Protein AF-A0A6V7NKU2-F1 (afdb_monomer_lite)

pLDDT: mean 77.12, std 17.13, range [32.62, 98.0]

Structure (mmCIF, N/CA/C/O backbone):
data_AF-A0A6V7NKU2-F1
#
_entry.id   AF-A0A6V7NKU2-F1
#
loop_
_atom_site.group_PDB
_atom_site.id
_atom_site.type_symbol
_atom_site.label_atom_id
_atom_site.label_alt_id
_atom_site.label_comp_id
_atom_site.label_asym_id
_atom_site.label_entity_id
_atom_site.label_seq_id
_atom_site.pdbx_PDB_ins_code
_atom_site.Cartn_x
_atom_site.Cartn_y
_atom_site.Cartn_z
_atom_site.occupancy
_atom_site.B_iso_or_equiv
_atom_site.auth_seq_id
_atom_site.auth_comp_id
_atom_site.auth_asym_id
_atom_site.auth_atom_id
_atom_site.pdbx_PDB_model_num
ATOM 1 N N . MET A 1 1 ? 27.727 59.506 47.327 1.00 40.94 1 MET A N 1
ATOM 2 C CA . MET A 1 1 ? 28.335 58.471 46.462 1.00 40.94 1 MET A CA 1
ATOM 3 C C . MET A 1 1 ? 28.129 57.119 47.144 1.00 40.94 1 MET A C 1
ATOM 5 O O . MET A 1 1 ? 28.909 56.739 48.004 1.00 40.94 1 MET A O 1
ATOM 9 N N . VAL A 1 2 ? 26.991 56.468 46.884 1.00 32.62 2 VAL A N 1
ATOM 10 C CA . VAL A 1 2 ? 26.553 55.246 47.584 1.00 32.62 2 VAL A CA 1
ATOM 11 C C . VAL A 1 2 ? 26.952 54.042 46.734 1.00 32.62 2 VAL A C 1
ATOM 13 O O . VAL A 1 2 ? 26.413 53.860 45.646 1.00 32.62 2 VAL A O 1
ATOM 16 N N . ARG A 1 3 ? 27.905 53.229 47.200 1.00 36.03 3 ARG A N 1
ATOM 17 C CA . ARG A 1 3 ? 28.227 51.936 46.579 1.00 36.03 3 ARG A CA 1
ATOM 18 C C . ARG A 1 3 ? 27.285 50.881 47.162 1.00 36.03 3 ARG A C 1
ATOM 20 O O . ARG A 1 3 ? 27.497 50.414 48.275 1.00 36.03 3 ARG A O 1
ATOM 27 N N . LYS A 1 4 ? 26.216 50.551 46.431 1.00 37.12 4 LYS A N 1
ATOM 28 C CA . LYS A 1 4 ? 25.349 49.405 46.740 1.00 37.12 4 LYS A CA 1
ATOM 29 C C . LYS A 1 4 ? 26.070 48.125 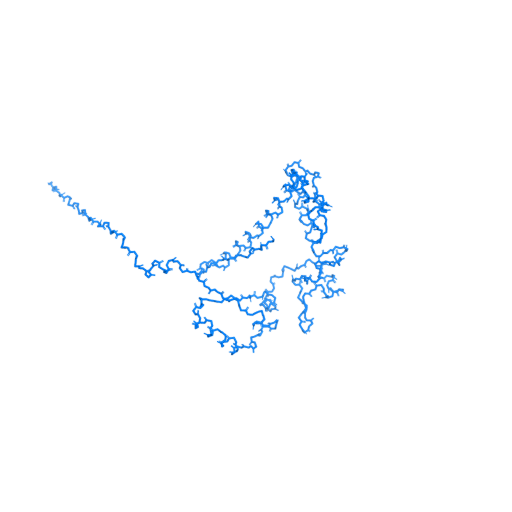46.318 1.00 37.12 4 LYS A C 1
ATOM 31 O O . LYS A 1 4 ? 26.378 47.955 45.142 1.00 37.12 4 LYS A O 1
ATOM 36 N N . ALA A 1 5 ? 26.351 47.255 47.283 1.00 41.78 5 ALA A N 1
ATOM 37 C CA . ALA A 1 5 ? 26.826 45.904 47.033 1.00 41.78 5 ALA A CA 1
ATOM 38 C C . ALA A 1 5 ? 25.697 45.087 46.385 1.00 41.78 5 ALA A C 1
ATOM 40 O O . ALA A 1 5 ? 24.596 44.992 46.926 1.00 41.78 5 ALA A O 1
ATOM 41 N N . ILE A 1 6 ? 25.972 44.529 45.210 1.00 40.62 6 ILE A N 1
ATOM 42 C CA . ILE A 1 6 ? 25.116 43.547 44.548 1.00 40.62 6 ILE A CA 1
ATOM 43 C C . ILE A 1 6 ? 25.368 42.215 45.259 1.00 40.62 6 ILE A C 1
ATOM 45 O O . ILE A 1 6 ? 26.431 41.618 45.102 1.00 40.62 6 ILE A O 1
ATOM 49 N N . ILE A 1 7 ? 24.414 41.771 46.077 1.00 44.56 7 ILE A N 1
ATOM 50 C CA . ILE A 1 7 ? 24.399 40.406 46.612 1.00 44.56 7 ILE A CA 1
ATOM 51 C C . ILE A 1 7 ? 23.825 39.518 45.508 1.00 44.56 7 ILE A C 1
ATOM 53 O O . ILE A 1 7 ? 22.628 39.547 45.229 1.00 44.56 7 ILE A O 1
ATOM 57 N N . LEU A 1 8 ? 24.701 38.769 44.841 1.00 40.03 8 LEU A N 1
ATOM 58 C CA . LEU A 1 8 ? 24.324 37.755 43.865 1.00 40.03 8 LEU A CA 1
ATOM 59 C C . LEU A 1 8 ? 23.782 36.536 44.634 1.00 40.03 8 LEU A C 1
ATOM 61 O O . LEU A 1 8 ? 24.549 35.793 45.245 1.00 40.03 8 LEU A O 1
ATOM 65 N N . PHE A 1 9 ? 22.464 36.332 44.638 1.00 43.81 9 PHE A N 1
ATOM 66 C CA . PHE A 1 9 ? 21.877 35.066 45.081 1.00 43.81 9 PHE A CA 1
ATOM 67 C C . PHE A 1 9 ? 22.128 34.013 43.994 1.00 43.81 9 PHE A C 1
ATOM 69 O O . PHE A 1 9 ? 21.398 3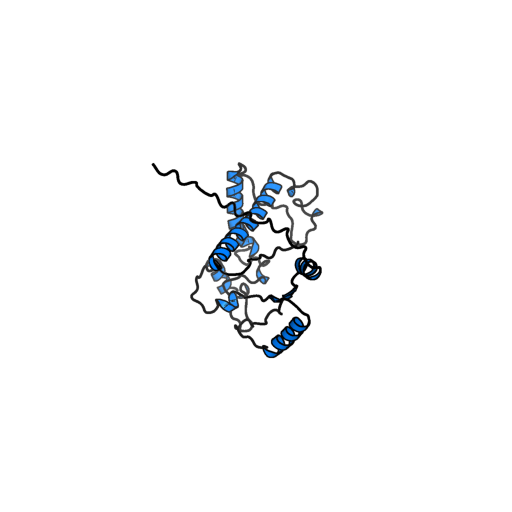3.932 43.009 1.00 43.81 9 PHE A O 1
ATOM 76 N N . LEU A 1 10 ? 23.174 33.206 44.164 1.00 43.62 10 LEU A N 1
ATOM 77 C CA . LEU A 1 10 ? 23.318 31.943 43.444 1.00 43.62 10 LEU A CA 1
ATOM 78 C C . LEU A 1 10 ? 22.284 30.970 44.018 1.00 43.62 10 LEU A C 1
ATOM 80 O O . LEU A 1 10 ? 22.494 30.362 45.065 1.00 43.62 10 LEU A O 1
ATOM 84 N N . HIS A 1 11 ? 21.133 30.861 43.357 1.00 52.72 11 HIS A N 1
ATOM 85 C CA . HIS A 1 11 ? 20.202 29.773 43.613 1.00 52.72 11 HIS A CA 1
ATOM 86 C C . HIS A 1 11 ? 20.822 28.510 43.013 1.00 52.72 11 HIS A C 1
ATOM 88 O O . HIS A 1 11 ? 20.715 28.260 41.813 1.00 52.72 11 HIS A O 1
ATOM 94 N N . THR A 1 12 ? 21.543 27.748 43.833 1.00 50.56 12 THR A N 1
ATOM 95 C CA . THR A 1 12 ? 22.016 26.412 43.473 1.00 50.56 12 THR A CA 1
ATOM 96 C C . THR A 1 12 ? 20.786 25.548 43.213 1.00 50.56 12 THR A C 1
ATOM 98 O O . THR A 1 12 ? 20.199 25.006 44.147 1.00 50.56 12 THR A O 1
ATOM 101 N N . GLN A 1 13 ? 20.352 25.439 41.954 1.00 55.75 13 GLN A N 1
ATOM 102 C CA . GLN A 1 13 ? 19.446 24.363 41.579 1.00 55.75 13 GLN A CA 1
ATOM 103 C C . GLN A 1 13 ? 20.210 23.071 41.832 1.00 55.75 13 GLN A C 1
ATOM 105 O O . GLN A 1 13 ? 21.200 22.774 41.162 1.00 55.75 13 GLN A O 1
ATOM 110 N N . MET A 1 14 ? 19.797 22.335 42.860 1.00 48.78 14 MET A N 1
ATOM 111 C CA . MET A 1 14 ? 20.267 20.976 43.044 1.00 48.78 14 MET A CA 1
ATOM 112 C C . MET A 1 14 ? 19.940 20.215 41.763 1.00 48.78 14 MET A C 1
ATOM 114 O O . MET A 1 14 ? 18.770 20.098 41.401 1.00 48.78 14 MET A O 1
ATOM 118 N N . MET A 1 15 ? 20.970 19.731 41.064 1.00 51.72 15 MET A N 1
ATOM 119 C CA . MET A 1 15 ? 20.791 18.735 40.015 1.00 51.72 15 MET A CA 1
ATOM 120 C C . MET A 1 15 ? 20.093 17.541 40.663 1.00 51.72 15 MET A C 1
ATOM 122 O O . MET A 1 15 ? 20.706 16.800 41.432 1.00 51.72 15 MET A O 1
ATOM 126 N N . GLN A 1 16 ? 18.789 17.397 40.426 1.00 60.59 16 GLN A N 1
ATOM 127 C CA . GLN A 1 16 ? 18.058 16.215 40.850 1.00 60.59 16 GLN A CA 1
ATOM 128 C C . GLN A 1 16 ? 18.640 15.030 40.086 1.00 60.59 16 GLN A C 1
ATOM 130 O O . GLN A 1 16 ? 18.550 14.961 38.861 1.00 60.59 16 GLN A O 1
ATOM 135 N N . VAL A 1 17 ? 19.269 14.111 40.815 1.00 63.62 17 VAL A N 1
ATOM 136 C CA . VAL A 1 17 ? 19.653 12.810 40.268 1.00 63.62 17 VAL A CA 1
ATOM 137 C C . VAL A 1 17 ? 18.359 12.136 39.794 1.00 63.62 17 VAL A C 1
ATOM 139 O O . VAL A 1 17 ? 17.428 12.036 40.602 1.00 63.62 17 VAL A O 1
ATOM 142 N N . PRO A 1 18 ? 18.252 11.704 38.521 1.00 67.81 18 PRO A N 1
ATOM 143 C CA . PRO A 1 18 ? 17.056 11.031 38.033 1.00 67.81 18 PRO A CA 1
ATOM 144 C C . PRO A 1 18 ? 16.744 9.851 38.947 1.00 67.81 18 PRO A C 1
ATOM 146 O O . PRO A 1 18 ? 17.591 8.981 39.164 1.00 67.81 18 PRO A O 1
ATOM 149 N N . THR A 1 19 ? 15.553 9.852 39.540 1.00 75.38 19 THR A N 1
ATOM 150 C CA . THR A 1 19 ? 15.143 8.765 40.428 1.00 75.38 19 THR A CA 1
ATOM 151 C C . THR A 1 19 ? 15.095 7.468 39.614 1.00 75.38 19 THR A C 1
ATOM 153 O O . THR A 1 19 ? 14.533 7.476 38.515 1.00 75.38 19 THR A O 1
ATOM 156 N N . PRO A 1 20 ? 15.692 6.360 40.094 1.00 79.62 20 PRO A N 1
ATOM 157 C CA . PRO A 1 20 ? 15.645 5.094 39.379 1.00 79.62 20 PRO A CA 1
ATOM 158 C C . PRO A 1 20 ? 14.195 4.661 39.162 1.00 79.62 20 PRO A C 1
ATOM 160 O O . PRO A 1 20 ? 13.413 4.639 40.112 1.00 79.62 20 PRO A O 1
ATOM 163 N N . LEU A 1 21 ? 13.855 4.286 37.926 1.00 79.44 21 LEU A N 1
ATOM 164 C CA . LEU A 1 21 ? 12.537 3.739 37.609 1.00 79.44 21 LEU A CA 1
ATOM 165 C C . LEU A 1 21 ? 12.257 2.507 38.475 1.00 79.44 21 LEU A C 1
ATOM 167 O O . LEU A 1 21 ? 13.102 1.612 38.610 1.00 79.44 21 LEU A O 1
ATOM 171 N N . THR A 1 22 ? 11.046 2.442 39.010 1.00 88.38 22 THR A N 1
ATOM 172 C CA . THR A 1 22 ? 10.507 1.251 39.664 1.00 88.38 22 THR A CA 1
ATOM 173 C C . THR A 1 22 ? 10.435 0.087 38.673 1.00 88.38 22 THR A C 1
ATOM 175 O O . THR A 1 22 ? 10.361 0.277 37.457 1.00 88.38 22 THR A O 1
ATOM 178 N N . GLU A 1 23 ? 10.422 -1.152 39.168 1.00 84.56 23 GLU A N 1
ATOM 179 C CA . GLU A 1 23 ? 10.273 -2.337 38.306 1.00 84.56 23 GLU A CA 1
ATOM 180 C C . GLU A 1 23 ? 8.999 -2.275 37.456 1.00 84.56 23 GLU A C 1
ATOM 182 O O . GLU A 1 23 ? 9.016 -2.633 36.282 1.00 84.56 23 GLU A O 1
ATOM 187 N N . LYS A 1 24 ? 7.909 -1.733 38.010 1.00 85.50 24 LYS A N 1
ATOM 188 C CA . LYS A 1 24 ? 6.647 -1.542 37.290 1.00 85.50 24 LYS A CA 1
ATOM 189 C C . LYS A 1 24 ? 6.783 -0.548 36.135 1.00 85.50 24 LYS A C 1
ATOM 191 O O . LYS A 1 24 ? 6.251 -0.804 35.060 1.00 85.50 24 LYS A O 1
ATOM 196 N N . GLU A 1 25 ? 7.494 0.559 36.335 1.00 90.00 25 GLU A N 1
ATOM 197 C CA . GLU A 1 25 ? 7.753 1.542 35.275 1.00 90.00 25 GLU A CA 1
ATOM 198 C C . GLU A 1 25 ? 8.674 0.972 34.195 1.00 90.00 25 GLU A C 1
ATOM 200 O O . GLU A 1 25 ? 8.427 1.185 33.011 1.00 90.00 25 GLU A O 1
ATOM 205 N N . LYS A 1 26 ? 9.676 0.173 34.582 1.00 86.88 26 LYS A N 1
ATOM 206 C CA . LYS A 1 26 ? 10.531 -0.555 33.631 1.00 86.88 26 LYS A CA 1
ATOM 207 C C . LYS A 1 26 ? 9.728 -1.550 32.795 1.00 86.88 26 LYS A C 1
ATOM 209 O O . LYS A 1 26 ? 9.919 -1.625 31.587 1.00 86.88 26 LYS A O 1
ATOM 214 N N . MET A 1 27 ? 8.813 -2.298 33.409 1.00 90.25 27 MET A N 1
ATOM 215 C CA . MET A 1 27 ? 7.944 -3.226 32.680 1.00 90.25 27 MET A CA 1
ATOM 216 C C . MET A 1 27 ? 6.971 -2.485 31.757 1.00 90.25 27 MET A C 1
ATOM 218 O O . MET A 1 27 ? 6.776 -2.905 30.620 1.00 90.25 27 MET A O 1
ATOM 222 N N . LEU A 1 28 ? 6.405 -1.360 32.207 1.00 91.00 28 LEU A N 1
ATOM 223 C CA . LEU A 1 28 ? 5.492 -0.550 31.399 1.00 91.00 28 LEU A CA 1
ATOM 224 C C . LEU A 1 28 ? 6.197 0.111 30.207 1.00 91.00 28 LEU A C 1
ATOM 226 O O . LEU A 1 28 ? 5.602 0.227 29.143 1.00 91.00 28 LEU A O 1
ATOM 230 N N . ALA A 1 29 ? 7.469 0.488 30.352 1.00 91.50 29 ALA A N 1
ATOM 231 C CA . ALA A 1 29 ? 8.274 1.007 29.247 1.00 91.50 29 ALA A CA 1
ATOM 232 C C . ALA A 1 29 ? 8.481 -0.020 28.115 1.00 91.50 29 ALA A C 1
ATOM 234 O O . ALA A 1 29 ? 8.715 0.374 26.977 1.00 91.50 29 ALA A O 1
ATOM 235 N N . ASN A 1 30 ? 8.361 -1.319 28.414 1.00 94.00 30 ASN A N 1
ATOM 236 C CA . ASN A 1 30 ? 8.437 -2.410 27.439 1.00 94.00 30 ASN A CA 1
ATOM 237 C C . ASN A 1 30 ? 7.056 -2.866 26.932 1.00 94.00 30 ASN A C 1
ATOM 239 O O . ASN A 1 30 ? 6.962 -3.855 26.205 1.00 94.00 30 ASN A O 1
ATOM 243 N N . TYR A 1 31 ? 5.974 -2.198 27.340 1.00 95.19 31 TYR A N 1
ATOM 244 C CA . TYR A 1 31 ? 4.625 -2.573 26.938 1.00 95.19 31 TYR A CA 1
ATOM 245 C C . TYR A 1 31 ? 4.411 -2.348 25.437 1.00 95.19 31 TYR A C 1
ATOM 247 O O . TYR A 1 31 ? 4.654 -1.256 24.923 1.00 95.19 31 TYR A O 1
ATOM 255 N N . VAL A 1 32 ? 3.895 -3.368 24.750 1.00 96.44 32 VAL A N 1
ATOM 256 C CA . VAL A 1 32 ? 3.513 -3.290 23.337 1.00 96.44 32 VAL A CA 1
ATOM 257 C C . VAL A 1 32 ? 1.990 -3.357 23.248 1.00 96.44 32 VAL A C 1
ATOM 259 O O . VAL A 1 32 ? 1.421 -4.373 23.652 1.00 96.44 32 VAL A O 1
ATOM 262 N N . PRO A 1 33 ? 1.319 -2.310 22.736 1.00 96.81 33 PRO A N 1
ATOM 263 C CA . PRO A 1 33 ? -0.130 -2.303 22.663 1.00 96.81 33 PRO A CA 1
ATOM 264 C C . PRO A 1 33 ? -0.641 -3.303 21.622 1.00 96.81 33 PRO A C 1
ATOM 266 O O . PRO A 1 33 ? -0.105 -3.408 20.516 1.00 96.81 33 PRO A O 1
ATOM 269 N N . VAL A 1 34 ? -1.712 -4.012 21.970 1.00 97.50 34 VAL A N 1
ATOM 270 C CA . VAL A 1 34 ? -2.365 -5.011 21.124 1.00 97.50 34 VAL A CA 1
ATOM 271 C C . VAL A 1 34 ? -3.687 -4.457 20.613 1.00 97.50 34 VAL A C 1
ATOM 273 O O . VAL A 1 34 ? -4.560 -4.059 21.384 1.00 97.50 34 VAL A O 1
ATOM 276 N N . PHE A 1 35 ? -3.854 -4.484 19.292 1.00 97.38 35 PHE A N 1
ATOM 277 C CA . PHE A 1 35 ? -5.076 -4.070 18.610 1.00 97.38 35 PHE A CA 1
ATOM 278 C C . PHE A 1 35 ? -5.695 -5.249 17.864 1.00 97.38 35 PHE A C 1
ATOM 280 O O . PHE A 1 35 ? -4.983 -6.072 17.289 1.00 97.38 35 PHE A O 1
ATOM 287 N N . VAL A 1 36 ? -7.027 -5.309 17.828 1.00 97.50 36 VAL A N 1
ATOM 288 C CA . VAL A 1 36 ? -7.769 -6.351 17.102 1.00 97.50 36 VAL A CA 1
ATOM 289 C C . VAL A 1 36 ? -8.544 -5.736 15.941 1.00 97.50 36 VAL A C 1
ATOM 291 O O . VAL A 1 36 ? -9.290 -4.772 16.115 1.00 97.50 36 VAL A O 1
ATOM 294 N N . ARG A 1 37 ? -8.382 -6.290 14.736 1.00 95.44 37 ARG A N 1
ATOM 295 C CA . ARG A 1 37 ? -9.172 -5.877 13.570 1.00 95.44 37 ARG A CA 1
ATOM 296 C C . ARG A 1 37 ? -10.608 -6.375 13.726 1.00 95.44 37 ARG A C 1
ATOM 298 O O . ARG A 1 37 ? -10.824 -7.551 14.011 1.00 95.44 37 ARG A O 1
ATOM 305 N N . LEU A 1 38 ? -11.578 -5.492 13.522 1.00 91.94 38 LEU A N 1
ATOM 306 C CA . LEU A 1 38 ? -12.981 -5.884 13.481 1.00 91.94 38 LEU A CA 1
ATOM 307 C C . LEU A 1 38 ? -13.307 -6.670 12.198 1.00 91.94 38 LEU A C 1
ATOM 309 O O . LEU A 1 38 ? -12.593 -6.542 11.202 1.00 91.94 38 LEU A O 1
ATOM 313 N N . PRO A 1 39 ? -14.385 -7.475 12.193 1.00 88.38 39 PRO A N 1
ATOM 314 C CA . PRO A 1 39 ? -14.821 -8.169 10.989 1.00 88.38 39 PRO A CA 1
ATOM 315 C C . PRO A 1 39 ? -15.103 -7.208 9.829 1.00 88.38 39 PRO A C 1
ATOM 317 O O . PRO A 1 39 ? -15.613 -6.101 10.022 1.00 88.38 39 PRO A O 1
ATOM 320 N N . LEU A 1 40 ? -14.841 -7.665 8.605 1.00 77.75 40 LEU A N 1
ATOM 321 C CA . LEU A 1 40 ? -15.324 -6.973 7.413 1.00 77.75 40 LEU A CA 1
ATOM 322 C C . LEU A 1 40 ? -16.860 -6.922 7.444 1.00 77.75 40 LEU A C 1
ATOM 324 O O . LEU A 1 40 ? -17.516 -7.883 7.850 1.00 77.75 40 LEU A O 1
ATOM 328 N N . GLY A 1 41 ? -17.440 -5.797 7.024 1.00 75.19 41 GLY A N 1
ATOM 329 C CA . GLY A 1 41 ? -18.896 -5.641 6.950 1.00 75.19 41 GLY A CA 1
ATOM 330 C C . GLY A 1 41 ? -19.603 -5.349 8.279 1.00 75.19 41 GLY A C 1
ATOM 331 O O . GLY A 1 41 ? -20.826 -5.464 8.336 1.00 75.19 41 GLY A O 1
ATOM 332 N N . VAL A 1 42 ? -18.876 -4.941 9.333 1.00 85.94 42 VAL A N 1
ATOM 333 C CA . VAL A 1 42 ? -19.481 -4.358 10.556 1.00 85.94 42 VAL A CA 1
ATOM 334 C C . VAL A 1 42 ? -20.474 -3.254 10.191 1.00 85.94 42 VAL A C 1
ATOM 336 O O . VAL A 1 42 ? -21.593 -3.228 10.701 1.00 85.94 42 VAL A O 1
ATOM 339 N N . ILE A 1 43 ? -20.075 -2.387 9.260 1.00 85.38 43 ILE A N 1
ATOM 340 C CA . ILE A 1 43 ? -20.981 -1.516 8.522 1.00 85.38 43 ILE A CA 1
ATOM 341 C C . ILE A 1 43 ? -21.236 -2.165 7.165 1.00 85.38 43 ILE A C 1
ATOM 343 O O . ILE A 1 43 ? -20.305 -2.508 6.437 1.00 85.38 43 ILE A O 1
ATOM 347 N N . THR A 1 44 ? -22.508 -2.362 6.835 1.00 82.50 44 THR A N 1
ATOM 348 C CA . THR A 1 44 ? -22.906 -2.919 5.540 1.00 82.50 44 THR A CA 1
ATOM 349 C C . THR A 1 44 ? -22.699 -1.905 4.418 1.00 82.50 44 THR A C 1
ATOM 351 O O . THR A 1 44 ? -22.743 -0.700 4.649 1.00 82.50 44 THR A O 1
ATOM 354 N N . ALA A 1 45 ? -22.620 -2.382 3.173 1.00 76.44 45 ALA A N 1
ATOM 355 C CA . ALA A 1 45 ? -22.528 -1.539 1.974 1.00 76.44 45 ALA A CA 1
ATOM 356 C C . ALA A 1 45 ? -23.693 -0.539 1.788 1.00 76.44 45 ALA A C 1
ATOM 358 O O . ALA A 1 45 ? -23.623 0.330 0.933 1.00 76.44 45 ALA A O 1
ATOM 359 N N . ASN A 1 46 ? -24.781 -0.653 2.562 1.00 78.75 46 ASN A N 1
ATOM 360 C CA . ASN A 1 46 ? -25.874 0.327 2.576 1.00 78.75 46 ASN A CA 1
ATOM 361 C C . ASN A 1 46 ? -25.733 1.345 3.723 1.00 78.75 46 ASN A C 1
ATOM 363 O O . ASN A 1 46 ? -26.739 1.904 4.155 1.00 78.75 46 ASN A O 1
ATOM 367 N N . ASN A 1 47 ? -24.525 1.504 4.269 1.00 83.12 47 ASN A N 1
ATOM 368 C CA . ASN A 1 47 ? -24.220 2.338 5.429 1.00 83.12 47 ASN A CA 1
ATOM 369 C C . ASN A 1 47 ? -25.090 2.017 6.664 1.00 83.12 47 ASN A C 1
ATOM 371 O O . ASN A 1 47 ? -25.609 2.903 7.340 1.00 83.12 47 ASN A O 1
ATOM 375 N N . ARG A 1 48 ? -25.306 0.720 6.945 1.00 87.12 48 ARG A N 1
ATOM 376 C CA . ARG A 1 48 ? -26.074 0.265 8.123 1.00 87.12 48 ARG A CA 1
ATOM 377 C C . ARG A 1 48 ? -25.239 -0.569 9.073 1.00 87.12 48 ARG A C 1
ATOM 379 O O . ARG A 1 48 ? -24.551 -1.486 8.629 1.00 87.12 48 ARG A O 1
ATOM 386 N N . PHE A 1 49 ? -25.410 -0.323 10.369 1.00 91.94 49 PHE A N 1
ATOM 387 C CA . PHE A 1 49 ? -24.854 -1.139 11.443 1.00 91.94 49 PHE A CA 1
ATOM 388 C C . PHE A 1 49 ? -25.905 -2.130 11.962 1.00 91.94 49 PHE A C 1
ATOM 390 O O . PHE A 1 49 ? -26.720 -1.803 12.820 1.00 91.94 49 PHE A O 1
ATOM 397 N N . GLU A 1 50 ? -25.933 -3.338 11.399 1.00 88.75 50 GLU A N 1
ATOM 398 C CA . GLU A 1 50 ? -27.059 -4.271 11.594 1.00 88.75 50 GLU A CA 1
ATOM 399 C C . GLU A 1 50 ? -26.945 -5.142 12.855 1.00 88.75 50 GLU A C 1
ATOM 401 O O . GLU A 1 50 ? -27.950 -5.660 13.337 1.00 88.75 50 GLU A O 1
ATOM 406 N N . LYS A 1 51 ? -25.737 -5.305 13.410 1.00 92.38 51 LYS A N 1
ATOM 407 C CA . LYS A 1 51 ? -25.459 -6.241 14.516 1.00 92.38 51 LYS A CA 1
ATOM 408 C C . LYS A 1 51 ? -24.767 -5.587 15.729 1.00 92.38 51 LYS A C 1
ATOM 410 O O . LYS A 1 51 ? -23.714 -6.063 16.163 1.00 92.38 51 LYS A O 1
ATOM 415 N N . PRO A 1 52 ? -25.335 -4.514 16.314 1.00 94.69 52 PRO A N 1
ATOM 416 C CA . PRO A 1 52 ? -24.693 -3.778 17.403 1.00 94.69 52 PRO A CA 1
ATOM 417 C C . PRO A 1 52 ? -24.496 -4.602 18.676 1.00 94.69 52 PRO A C 1
ATOM 419 O O . PRO A 1 52 ? -23.429 -4.541 19.285 1.00 94.69 52 PRO A O 1
ATOM 422 N N . GLU A 1 53 ? -25.482 -5.411 19.063 1.00 96.75 53 GLU A N 1
ATOM 423 C CA . GLU A 1 53 ? -25.408 -6.199 20.300 1.00 96.75 53 GLU A CA 1
ATOM 424 C C . GLU A 1 53 ? -24.410 -7.361 20.204 1.00 96.75 53 GLU A C 1
ATOM 426 O O . GLU A 1 53 ? -23.694 -7.654 21.165 1.00 96.75 53 GLU A O 1
ATOM 431 N N . GLU A 1 54 ? -24.305 -7.984 19.026 1.00 95.44 54 GLU A N 1
ATOM 432 C CA . GLU A 1 54 ? -23.313 -9.031 18.757 1.00 95.44 54 GLU A CA 1
ATOM 433 C C . GLU A 1 54 ? -21.892 -8.459 18.871 1.00 95.44 54 GLU A C 1
ATOM 435 O O . GLU A 1 54 ? -21.075 -8.980 19.636 1.00 95.44 54 GLU A O 1
ATOM 440 N N . LEU A 1 55 ? -21.628 -7.327 18.203 1.00 95.31 55 LEU A N 1
ATOM 441 C CA . LEU A 1 55 ? -20.332 -6.653 18.283 1.00 95.31 55 LEU A CA 1
ATOM 442 C C . LEU A 1 55 ? -20.034 -6.187 19.713 1.00 95.31 55 LEU A C 1
ATOM 444 O O . LEU A 1 55 ? -18.922 -6.359 20.206 1.00 95.31 55 LEU A O 1
ATOM 448 N N . ARG A 1 56 ? -21.027 -5.648 20.428 1.00 97.00 56 ARG A N 1
ATOM 449 C CA . ARG A 1 56 ? -20.858 -5.208 21.818 1.00 97.00 56 ARG A CA 1
ATOM 450 C C . ARG A 1 56 ? -20.430 -6.353 22.733 1.00 97.00 56 ARG A C 1
ATOM 452 O O . ARG A 1 56 ? -19.592 -6.141 23.611 1.00 97.00 56 ARG A O 1
ATOM 459 N N . LYS A 1 57 ? -20.981 -7.555 22.544 1.00 97.44 57 LYS A N 1
ATOM 460 C CA . LYS A 1 57 ? -20.570 -8.750 23.293 1.00 97.44 57 LYS A CA 1
ATOM 461 C C . LYS A 1 57 ? -19.113 -9.117 22.994 1.00 97.44 57 LYS A C 1
ATOM 463 O O . LYS A 1 57 ? -18.357 -9.347 23.933 1.00 97.44 57 LYS A O 1
ATOM 468 N N . GLN A 1 58 ? -18.711 -9.098 21.724 1.00 96.56 58 GLN A N 1
ATOM 469 C CA . GLN A 1 58 ? -17.329 -9.372 21.312 1.00 96.56 58 GLN A CA 1
ATOM 470 C C . GLN A 1 58 ? -16.348 -8.334 21.889 1.00 96.56 58 GLN A C 1
ATOM 472 O O . GLN A 1 58 ? -15.332 -8.695 22.475 1.00 96.56 58 GLN A O 1
ATOM 477 N N . LEU A 1 59 ? -16.683 -7.040 21.832 1.00 97.50 59 LEU A N 1
ATOM 478 C CA . LEU A 1 59 ? -15.853 -5.964 22.390 1.00 97.50 59 LEU A CA 1
ATOM 479 C C . LEU A 1 59 ? -15.688 -6.064 23.915 1.00 97.50 59 LEU A C 1
ATOM 481 O O . LEU A 1 59 ? -14.628 -5.719 24.438 1.00 97.50 59 LEU A O 1
ATOM 485 N N . LYS A 1 60 ? -16.707 -6.548 24.642 1.00 97.94 60 LYS A N 1
ATOM 486 C CA . LYS A 1 60 ? -16.579 -6.831 26.083 1.00 97.94 60 LYS A CA 1
ATOM 487 C C . LYS A 1 60 ? -15.534 -7.913 26.344 1.00 97.94 60 LYS A C 1
ATOM 489 O O . LYS A 1 60 ? -14.687 -7.717 27.208 1.00 97.94 60 LYS A O 1
ATOM 494 N N . GLN A 1 61 ? -15.543 -8.987 25.556 1.00 98.00 61 GLN A N 1
ATOM 495 C CA . GLN A 1 61 ? -14.548 -10.056 25.670 1.00 98.00 61 GLN A CA 1
ATOM 496 C C . GLN A 1 61 ? -13.131 -9.541 25.372 1.00 98.00 61 GLN A C 1
ATOM 498 O O . GLN A 1 61 ? -12.202 -9.853 26.111 1.00 98.00 61 GLN A O 1
ATOM 503 N N . LEU A 1 62 ? -12.959 -8.683 24.356 1.00 97.75 62 LEU A N 1
ATOM 504 C CA . LEU A 1 62 ? -11.658 -8.064 24.060 1.00 97.75 62 LEU A CA 1
ATOM 505 C C . LEU A 1 62 ? -11.162 -7.169 25.205 1.00 97.75 62 LEU A C 1
ATOM 507 O O . LEU A 1 62 ? -9.985 -7.200 25.561 1.00 97.75 62 LEU A O 1
ATOM 511 N N . ARG A 1 63 ? -12.066 -6.403 25.827 1.00 96.81 63 ARG A N 1
ATOM 512 C CA . ARG A 1 63 ? -11.739 -5.581 26.998 1.00 96.81 63 ARG A CA 1
ATOM 513 C C . ARG A 1 63 ? -11.332 -6.436 28.201 1.00 96.81 63 ARG A C 1
ATOM 515 O O . ARG A 1 63 ? -10.368 -6.090 28.877 1.00 96.81 63 ARG A O 1
ATOM 522 N N . GLU A 1 64 ? -12.040 -7.531 28.473 1.00 97.88 64 GLU A N 1
ATOM 523 C CA . GLU A 1 64 ? -11.688 -8.485 29.540 1.00 97.88 64 GLU A CA 1
ATOM 524 C C . GLU A 1 64 ? -10.318 -9.134 29.292 1.00 97.88 64 GLU A C 1
ATOM 526 O O . GLU A 1 64 ? -9.547 -9.325 30.232 1.00 97.88 64 GLU A O 1
ATOM 531 N N . ALA A 1 65 ? -9.972 -9.367 28.023 1.00 97.19 65 ALA A N 1
ATOM 532 C CA . ALA A 1 65 ? -8.653 -9.824 27.591 1.00 97.19 65 ALA A CA 1
ATOM 533 C C . ALA A 1 65 ? -7.561 -8.731 27.614 1.00 97.19 65 ALA A C 1
ATOM 535 O O . ALA A 1 65 ? -6.420 -9.014 27.259 1.00 97.19 65 ALA A O 1
ATOM 536 N N . LYS A 1 66 ? -7.880 -7.505 28.060 1.00 96.44 66 LYS A N 1
ATOM 537 C CA . LYS A 1 66 ? -6.967 -6.349 28.147 1.00 96.44 66 LYS A CA 1
ATOM 538 C C . LYS A 1 66 ? -6.373 -5.904 26.802 1.00 96.44 66 LYS A C 1
ATOM 540 O O . LYS A 1 66 ? -5.251 -5.415 26.763 1.00 96.44 66 LYS A O 1
ATOM 545 N N . VAL A 1 67 ? -7.129 -6.047 25.714 1.00 97.62 67 VAL A N 1
ATOM 546 C CA . VAL A 1 67 ? -6.781 -5.465 24.405 1.00 97.62 67 VAL A CA 1
ATOM 547 C C . VAL A 1 67 ? -6.845 -3.932 24.485 1.00 97.62 67 VAL A C 1
ATOM 549 O O . VAL A 1 67 ? -7.799 -3.386 25.045 1.00 97.62 67 VAL A O 1
ATOM 552 N N . ASP A 1 68 ? -5.863 -3.236 23.905 1.00 97.69 68 ASP A N 1
ATOM 553 C CA . ASP A 1 68 ? -5.742 -1.770 23.967 1.00 97.69 68 ASP A CA 1
ATOM 554 C C . ASP A 1 68 ? -6.731 -1.044 23.055 1.00 97.69 68 ASP A C 1
ATOM 556 O O . ASP A 1 68 ? -7.212 0.044 23.379 1.00 97.69 68 ASP A O 1
ATOM 560 N N . GLY A 1 69 ? -7.051 -1.638 21.905 1.00 97.12 69 GLY A N 1
ATOM 561 C CA . GLY A 1 69 ? -7.951 -1.021 20.943 1.00 97.12 69 GLY A CA 1
ATOM 562 C C . GLY A 1 69 ? -8.384 -1.933 19.805 1.00 97.12 69 GLY A C 1
ATOM 563 O O . GLY A 1 69 ? -8.061 -3.119 19.742 1.00 97.12 69 GLY A O 1
ATOM 564 N N . VAL A 1 70 ? -9.140 -1.352 18.879 1.00 97.25 70 VAL A N 1
ATOM 565 C CA . VAL A 1 70 ? -9.621 -2.037 17.678 1.00 97.25 70 VAL A CA 1
ATOM 566 C C . VAL A 1 70 ? -9.288 -1.236 16.429 1.00 97.25 70 VAL A C 1
ATOM 568 O O . VAL A 1 70 ? -9.164 -0.016 16.486 1.00 97.25 70 VAL A O 1
ATOM 571 N N . MET A 1 71 ? -9.169 -1.930 15.302 1.00 96.12 71 MET A N 1
ATOM 572 C CA . MET A 1 71 ? -9.023 -1.326 13.978 1.00 96.12 71 MET A CA 1
ATOM 573 C C . MET A 1 71 ? -10.259 -1.649 13.138 1.00 96.12 71 MET A C 1
ATOM 575 O O . MET A 1 71 ? -10.709 -2.796 13.122 1.00 96.12 71 MET A O 1
ATOM 579 N N . ILE A 1 72 ? -10.789 -0.655 12.431 1.00 93.69 72 ILE A N 1
ATOM 580 C CA . ILE A 1 72 ? -11.939 -0.783 11.532 1.00 93.69 72 ILE A CA 1
ATOM 581 C C . ILE A 1 72 ? -11.630 -0.085 10.209 1.00 93.69 72 ILE A C 1
ATOM 583 O O . ILE A 1 72 ? -10.989 0.964 10.200 1.00 93.69 72 ILE A O 1
ATOM 587 N N . ASP A 1 73 ? -12.085 -0.666 9.104 1.00 86.00 73 ASP A N 1
ATOM 588 C CA . ASP A 1 73 ? -12.008 -0.040 7.788 1.00 86.00 73 ASP A CA 1
ATOM 589 C C . ASP A 1 73 ? -13.141 0.991 7.627 1.00 86.00 73 ASP A C 1
ATOM 591 O O . ASP A 1 73 ? -14.322 0.676 7.813 1.00 86.00 73 ASP A O 1
ATOM 595 N N . VAL A 1 74 ? -12.776 2.229 7.286 1.00 87.06 74 VAL A N 1
ATOM 596 C CA . VAL A 1 74 ? -13.711 3.298 6.909 1.00 87.06 74 VAL A CA 1
ATOM 597 C C . VAL A 1 74 ? -13.759 3.343 5.385 1.00 87.06 74 VAL A C 1
ATOM 599 O O . VAL A 1 74 ? -12.859 3.869 4.739 1.00 87.06 74 VAL A O 1
ATOM 602 N N . TRP A 1 75 ? -14.780 2.714 4.810 1.00 78.44 75 TRP A N 1
ATOM 603 C CA . TRP A 1 75 ? -14.887 2.513 3.365 1.00 78.44 75 TRP A CA 1
ATOM 604 C C . TRP A 1 75 ? -15.360 3.782 2.655 1.00 78.44 75 TRP A C 1
ATOM 606 O O . TRP A 1 75 ? -16.490 4.217 2.881 1.00 78.44 75 TRP A O 1
ATOM 616 N N . TRP A 1 76 ? -14.535 4.327 1.755 1.00 74.06 76 TRP A N 1
ATOM 617 C CA . TRP A 1 76 ? -14.858 5.532 0.981 1.00 74.06 76 TRP A CA 1
ATOM 618 C C . TRP A 1 76 ? -16.209 5.418 0.254 1.00 74.06 76 TRP A C 1
ATOM 620 O O . TRP A 1 76 ? -17.109 6.206 0.541 1.00 74.06 76 TRP A O 1
ATOM 630 N N . GLY A 1 77 ? -16.424 4.347 -0.522 1.00 70.25 77 GLY A N 1
ATOM 631 C CA . GLY A 1 77 ? -17.683 4.103 -1.246 1.00 70.25 77 GLY A CA 1
ATOM 632 C C . GLY A 1 77 ? -18.929 3.868 -0.370 1.00 70.25 77 GLY A C 1
ATOM 633 O O . GLY A 1 77 ? -20.040 3.796 -0.886 1.00 70.25 77 GLY A O 1
ATOM 634 N N . ILE A 1 78 ? -18.789 3.752 0.959 1.00 76.31 78 ILE A N 1
ATOM 635 C CA . ILE A 1 78 ? -19.930 3.772 1.896 1.00 76.31 78 ILE A CA 1
ATOM 636 C C . ILE A 1 78 ? -20.207 5.200 2.390 1.00 76.31 78 ILE A C 1
ATOM 638 O O . ILE A 1 78 ? -21.369 5.562 2.576 1.00 76.31 78 ILE A O 1
ATOM 642 N N . ILE A 1 79 ? -19.158 5.992 2.637 1.00 76.00 79 ILE A N 1
ATOM 643 C CA . ILE A 1 79 ? -19.249 7.314 3.272 1.00 76.00 79 ILE A CA 1
ATOM 644 C C . ILE A 1 79 ? -19.575 8.418 2.263 1.00 76.00 79 ILE A C 1
ATOM 646 O O . ILE A 1 79 ? -20.454 9.235 2.530 1.00 76.00 79 ILE A O 1
ATOM 650 N N . GLU A 1 80 ? -18.918 8.438 1.105 1.00 66.06 80 GLU A N 1
ATOM 651 C CA . GLU A 1 80 ? -19.104 9.501 0.105 1.00 66.06 80 GLU A CA 1
ATOM 652 C C . GLU A 1 80 ? -20.195 9.206 -0.926 1.00 66.06 80 GLU A C 1
ATOM 654 O O . GLU A 1 80 ? -20.538 10.071 -1.726 1.00 66.06 80 GLU A O 1
ATOM 659 N N . ALA A 1 81 ? -20.871 8.058 -0.819 1.00 65.31 81 ALA A N 1
ATOM 660 C CA . ALA A 1 81 ? -22.008 7.714 -1.675 1.00 65.31 81 ALA A CA 1
ATOM 661 C C . ALA A 1 81 ? -23.173 8.734 -1.634 1.00 65.31 81 ALA A C 1
ATOM 663 O O . ALA A 1 81 ? -24.079 8.654 -2.466 1.00 65.31 81 ALA A O 1
ATOM 664 N N . THR A 1 82 ? -23.192 9.669 -0.669 1.00 57.28 82 THR A N 1
ATOM 665 C CA . THR A 1 82 ? -24.254 10.679 -0.497 1.00 57.28 82 THR A CA 1
ATOM 666 C C . THR A 1 82 ? -23.771 12.130 -0.298 1.00 57.28 82 THR A C 1
ATOM 668 O O . THR A 1 82 ? -24.606 12.978 0.008 1.00 57.28 82 THR A O 1
ATOM 671 N N . GLY A 1 83 ? -22.469 12.433 -0.407 1.00 43.81 83 GLY A N 1
ATOM 672 C CA . GLY A 1 83 ? -21.905 13.783 -0.185 1.00 43.81 83 GLY A CA 1
ATOM 673 C C . GLY A 1 83 ? -21.725 14.602 -1.472 1.00 43.81 83 GLY A C 1
ATOM 674 O O . GLY A 1 83 ? -21.750 14.031 -2.561 1.00 43.81 83 GLY A O 1
ATOM 675 N N . ASP A 1 84 ? -21.551 15.929 -1.360 1.00 40.12 84 ASP A N 1
ATOM 676 C CA . ASP A 1 84 ? -21.189 16.801 -2.492 1.00 40.12 84 ASP A CA 1
ATOM 677 C C . ASP A 1 84 ? -19.888 16.289 -3.125 1.00 40.12 84 ASP A C 1
ATOM 679 O O . ASP A 1 84 ? -18.793 16.479 -2.597 1.00 40.12 84 ASP A O 1
ATOM 683 N N . LYS A 1 85 ? -20.043 15.594 -4.252 1.00 42.84 85 LYS A N 1
ATOM 684 C CA . LYS A 1 85 ? -18.969 15.003 -5.043 1.00 42.84 85 LYS A CA 1
ATOM 685 C C . LYS A 1 85 ? -17.940 16.072 -5.404 1.00 42.84 85 LYS A C 1
ATOM 687 O O . LYS A 1 85 ? -18.180 16.879 -6.304 1.00 42.84 85 LYS A O 1
ATOM 692 N N . VAL A 1 86 ? -16.750 16.011 -4.813 1.00 40.44 86 VAL A N 1
ATOM 693 C CA . VAL A 1 86 ? -15.546 16.416 -5.547 1.00 40.44 86 VAL A CA 1
ATOM 694 C C . VAL A 1 86 ? -15.261 15.274 -6.515 1.00 40.44 86 VAL A C 1
ATOM 696 O O . VAL A 1 86 ? -14.446 14.393 -6.271 1.00 40.44 86 VAL A O 1
ATOM 699 N N . ASP A 1 87 ? -16.044 15.246 -7.593 1.00 44.88 87 ASP A N 1
ATOM 700 C CA . ASP A 1 87 ? -15.919 14.260 -8.656 1.00 44.88 87 ASP A CA 1
ATOM 701 C C . ASP A 1 87 ? -14.589 14.544 -9.372 1.00 44.88 87 ASP A C 1
ATOM 703 O O . ASP A 1 87 ? -14.492 15.440 -10.214 1.00 44.88 87 ASP A O 1
ATOM 707 N N . ILE A 1 88 ? -13.552 13.770 -9.048 1.00 45.53 88 ILE A N 1
ATOM 708 C CA . ILE A 1 88 ? -12.467 13.480 -9.988 1.00 45.53 88 ILE A CA 1
ATOM 709 C C . ILE A 1 88 ? -12.851 12.147 -10.633 1.00 45.53 88 ILE A C 1
ATOM 711 O O . ILE A 1 88 ? -12.377 11.093 -10.205 1.00 45.53 88 ILE A O 1
ATOM 715 N N . PRO A 1 89 ? -13.789 12.147 -11.599 1.00 56.78 89 PRO A N 1
ATOM 716 C CA . PRO A 1 89 ? -14.290 10.907 -12.152 1.00 56.78 89 PRO A CA 1
ATOM 717 C C . PRO A 1 89 ? -13.151 10.188 -12.866 1.00 56.78 89 PRO A C 1
ATOM 719 O O . PRO A 1 89 ? -12.308 10.815 -13.520 1.00 56.78 89 PRO A O 1
ATOM 722 N N . ILE A 1 90 ? -13.184 8.855 -12.832 1.00 58.81 90 ILE A N 1
ATOM 723 C CA . ILE A 1 90 ? -12.403 8.068 -13.783 1.00 58.81 90 ILE A CA 1
ATOM 724 C C . ILE A 1 90 ? -12.684 8.593 -15.204 1.00 58.81 90 ILE A C 1
ATOM 726 O O . ILE A 1 90 ? -13.812 9.019 -15.495 1.00 58.81 90 ILE A O 1
ATOM 730 N N . PRO A 1 91 ? -11.679 8.609 -16.098 1.00 59.38 91 PRO A N 1
ATOM 731 C CA . PRO A 1 91 ? -11.798 9.280 -17.385 1.00 59.38 91 PRO A CA 1
ATOM 732 C C . PRO A 1 91 ? -13.085 8.906 -18.131 1.00 59.38 91 PRO A C 1
ATOM 734 O O . PRO A 1 91 ? -13.462 7.738 -18.168 1.00 59.38 91 PRO A O 1
ATOM 737 N N . GLN A 1 92 ? -13.742 9.875 -18.777 1.00 62.75 92 GLN A N 1
ATOM 738 C CA . GLN A 1 92 ? -15.059 9.668 -19.403 1.00 62.75 92 GLN A CA 1
ATOM 739 C C . GLN A 1 92 ? -15.099 8.459 -20.356 1.00 62.75 92 GLN A C 1
ATOM 741 O O . GLN A 1 92 ? -16.062 7.703 -20.356 1.00 62.75 92 GLN A O 1
ATOM 746 N N . TRP A 1 93 ? -14.011 8.195 -21.081 1.00 60.59 93 TRP A N 1
ATOM 747 C CA . TRP A 1 93 ? -13.906 7.038 -21.973 1.00 60.59 93 TRP A CA 1
ATOM 748 C C . TRP A 1 93 ? -13.948 5.675 -21.247 1.00 60.59 93 TRP A C 1
ATOM 750 O O . TRP A 1 93 ? -14.337 4.684 -21.856 1.00 60.59 93 TRP A O 1
ATOM 760 N N . VAL A 1 94 ? -13.558 5.613 -19.968 1.00 65.88 94 VAL A N 1
ATOM 761 C CA . VAL A 1 94 ? -13.681 4.433 -19.087 1.00 65.88 94 VAL A CA 1
ATOM 762 C C . VAL A 1 94 ? -15.135 4.264 -18.653 1.00 65.88 94 VAL A C 1
ATOM 764 O O . VAL A 1 94 ? -15.683 3.165 -18.692 1.00 65.88 94 VAL A O 1
ATOM 767 N N . ARG A 1 95 ? -15.805 5.372 -18.322 1.00 73.31 95 ARG A N 1
ATOM 768 C CA . ARG A 1 95 ? -17.236 5.379 -17.987 1.00 73.31 95 ARG A CA 1
ATOM 769 C C . ARG A 1 95 ? -18.095 4.935 -19.168 1.00 73.31 95 ARG A C 1
ATOM 771 O O . ARG A 1 95 ? -19.027 4.163 -18.977 1.00 73.31 95 ARG A O 1
ATOM 778 N N . ASP A 1 96 ? -17.737 5.338 -20.385 1.00 77.75 96 ASP A N 1
ATOM 779 C CA . ASP A 1 96 ? -18.424 4.927 -21.616 1.00 77.75 96 ASP A CA 1
ATOM 780 C C . ASP A 1 96 ? -18.291 3.416 -21.895 1.00 77.75 96 ASP A C 1
ATOM 782 O O . ASP A 1 96 ? -19.175 2.818 -22.513 1.00 77.75 96 ASP A O 1
ATOM 786 N N . ILE A 1 97 ? -17.208 2.779 -21.427 1.00 76.31 97 ILE A N 1
ATOM 787 C CA . ILE A 1 97 ? -17.068 1.313 -21.433 1.00 76.31 97 ILE A CA 1
ATOM 788 C C . ILE A 1 97 ? -18.012 0.712 -20.395 1.00 76.31 97 ILE A C 1
ATOM 790 O O . ILE A 1 97 ? -18.748 -0.212 -20.721 1.00 76.31 97 ILE A O 1
ATOM 794 N N . GLY A 1 98 ? -18.082 1.293 -19.197 1.00 73.38 98 GLY A N 1
ATOM 795 C CA . GLY A 1 98 ? -18.980 0.843 -18.133 1.00 73.38 98 GLY A CA 1
ATOM 796 C C . GLY A 1 98 ? -20.475 0.997 -18.428 1.00 73.38 98 GLY A C 1
ATOM 797 O O . GLY A 1 98 ? -21.300 0.298 -17.845 1.00 73.38 98 GLY A O 1
ATOM 798 N N . VAL A 1 99 ? -20.843 1.867 -19.374 1.00 79.25 99 VAL A N 1
ATOM 799 C CA . VAL A 1 99 ? -22.206 1.930 -19.936 1.00 79.25 99 VAL A CA 1
ATOM 800 C C . VAL A 1 99 ? -22.525 0.683 -20.770 1.00 79.25 99 VAL A C 1
ATOM 802 O O . VAL A 1 99 ? -23.671 0.239 -20.795 1.00 79.25 99 VAL A O 1
ATOM 805 N N . LYS A 1 100 ? -21.527 0.116 -21.458 1.00 77.31 100 LYS A N 1
ATOM 806 C CA . LYS A 1 100 ? -21.675 -1.064 -22.326 1.00 77.31 100 LYS A CA 1
ATOM 807 C C . LYS A 1 100 ? -21.466 -2.372 -21.569 1.00 77.31 100 LYS A C 1
ATOM 809 O O . LYS A 1 100 ? -22.149 -3.348 -21.858 1.00 77.31 100 LYS A O 1
ATOM 814 N N . ASP A 1 101 ? -20.550 -2.368 -20.609 1.00 75.69 101 ASP A N 1
ATOM 815 C CA . ASP A 1 101 ? -20.258 -3.477 -19.714 1.00 75.69 101 ASP A CA 1
ATOM 816 C C . ASP A 1 101 ? -20.297 -2.992 -18.255 1.00 75.69 101 ASP A C 1
ATOM 818 O O . ASP A 1 101 ? -19.296 -2.533 -17.708 1.00 75.69 101 ASP A O 1
ATOM 822 N N . PRO A 1 102 ? -21.456 -3.073 -17.587 1.00 68.06 102 PRO A N 1
ATOM 823 C CA . PRO A 1 102 ? -21.581 -2.646 -16.196 1.00 68.06 102 PRO A CA 1
ATOM 824 C C . PRO A 1 102 ? -20.777 -3.505 -15.208 1.00 68.06 102 PRO A C 1
ATOM 826 O O . PRO A 1 102 ? -20.678 -3.135 -14.037 1.00 68.06 102 PRO A O 1
ATOM 829 N N . GLY A 1 103 ? -20.245 -4.657 -15.645 1.00 69.88 103 GLY A N 1
ATOM 830 C CA . GLY A 1 103 ? -19.419 -5.556 -14.837 1.00 69.88 103 GLY A CA 1
ATOM 831 C C . GLY A 1 103 ? -18.051 -4.977 -14.483 1.00 69.88 103 GLY A C 1
ATOM 832 O O . GLY A 1 103 ? -17.413 -5.462 -13.554 1.00 69.88 103 GLY A O 1
ATOM 833 N N . ILE A 1 104 ? -17.632 -3.895 -15.149 1.00 71.06 104 ILE A N 1
ATOM 834 C CA . ILE A 1 104 ? -16.340 -3.261 -14.869 1.00 71.06 104 ILE A CA 1
ATOM 835 C C . ILE A 1 104 ? -16.271 -2.527 -13.537 1.00 71.06 104 ILE A C 1
ATOM 837 O O . ILE A 1 104 ? -15.190 -2.141 -13.109 1.00 71.06 104 ILE A O 1
ATOM 841 N N . PHE A 1 105 ? -17.417 -2.310 -12.902 1.00 74.94 105 PHE A N 1
ATOM 842 C CA . PHE A 1 105 ? -17.551 -1.564 -11.664 1.00 74.94 105 PHE A CA 1
ATOM 843 C C . PHE A 1 105 ? -17.916 -2.483 -10.514 1.00 74.94 105 PHE A C 1
ATOM 845 O O . PHE A 1 105 ? -18.675 -3.449 -10.676 1.00 74.94 105 PHE A O 1
ATOM 852 N N . TYR A 1 106 ? -17.455 -2.131 -9.317 1.00 54.00 106 TYR A N 1
ATOM 853 C CA . TYR A 1 106 ? -17.949 -2.790 -8.119 1.00 54.00 106 TYR A CA 1
ATOM 854 C C . TYR A 1 106 ? -19.465 -2.653 -8.031 1.00 54.00 106 TYR A C 1
ATOM 856 O O . TYR A 1 106 ? -20.054 -1.601 -8.283 1.00 54.00 106 TYR A O 1
ATOM 864 N N . THR A 1 107 ? -20.110 -3.768 -7.709 1.00 57.53 107 THR A N 1
ATOM 865 C CA . THR A 1 107 ? -21.562 -3.884 -7.764 1.00 57.53 107 THR A CA 1
ATOM 866 C C . THR A 1 107 ? -22.079 -4.388 -6.440 1.00 57.53 107 THR A C 1
ATOM 868 O O . THR A 1 107 ? -21.730 -5.480 -5.997 1.00 57.53 107 THR A O 1
ATOM 871 N N . ASN A 1 108 ? -22.935 -3.601 -5.796 1.00 51.97 108 ASN A N 1
ATOM 872 C CA . ASN A 1 108 ? -23.532 -4.023 -4.539 1.00 51.97 108 ASN A CA 1
ATOM 873 C C . ASN A 1 108 ? -24.654 -5.058 -4.766 1.00 51.97 108 ASN A C 1
ATOM 875 O O . ASN A 1 108 ? -25.145 -5.271 -5.874 1.00 51.97 108 ASN A O 1
ATOM 879 N N . ARG A 1 109 ? -25.139 -5.671 -3.679 1.00 43.88 109 ARG A N 1
ATOM 880 C CA . ARG A 1 109 ? -26.202 -6.697 -3.714 1.00 43.88 109 ARG A CA 1
ATOM 881 C C . ARG A 1 109 ? -27.539 -6.216 -4.309 1.00 43.88 109 ARG A C 1
ATOM 883 O O . ARG A 1 109 ? -28.376 -7.040 -4.660 1.00 43.88 109 ARG A O 1
ATOM 890 N N . LYS A 1 110 ? -27.762 -4.903 -4.398 1.00 57.00 110 LYS A N 1
ATOM 891 C CA . LYS A 1 110 ? -28.954 -4.290 -5.008 1.00 57.00 110 LYS A CA 1
ATOM 892 C C . LYS A 1 110 ? -28.751 -3.953 -6.493 1.00 57.00 110 LYS A C 1
ATOM 894 O O . LYS A 1 110 ? -29.667 -3.424 -7.112 1.00 57.00 110 LYS A O 1
ATOM 899 N N . GLY A 1 111 ? -27.575 -4.238 -7.053 1.00 56.75 111 GLY A N 1
ATOM 900 C CA . GLY A 1 111 ? -27.220 -3.933 -8.438 1.00 56.75 111 GLY A CA 1
ATOM 901 C C . GLY A 1 111 ? -26.723 -2.503 -8.671 1.00 56.75 111 GLY A C 1
ATOM 902 O O . GLY A 1 111 ? -26.516 -2.133 -9.827 1.00 56.75 111 GLY A O 1
ATOM 903 N N . THR A 1 112 ? -26.518 -1.700 -7.618 1.00 65.06 112 THR A N 1
ATOM 904 C CA . THR A 1 112 ? -25.926 -0.357 -7.740 1.00 65.06 112 THR A CA 1
ATOM 905 C C . THR A 1 112 ? -24.444 -0.481 -8.074 1.00 65.06 112 THR A C 1
ATOM 907 O O . THR A 1 112 ? -23.740 -1.269 -7.439 1.00 65.06 112 THR A O 1
ATOM 910 N N . ARG A 1 113 ? -23.997 0.297 -9.063 1.00 70.81 113 ARG A N 1
ATOM 911 C CA . ARG A 1 113 ? -22.624 0.302 -9.575 1.00 70.81 113 ARG A CA 1
ATOM 912 C C . ARG A 1 113 ? -21.855 1.482 -9.000 1.00 70.81 113 ARG A C 1
ATOM 914 O O . ARG A 1 113 ? -22.356 2.604 -9.041 1.00 70.81 113 ARG A O 1
ATOM 921 N N . ASP A 1 114 ? -20.660 1.207 -8.509 1.00 65.12 114 ASP A N 1
ATOM 922 C CA . ASP A 1 114 ? -19.705 2.206 -8.053 1.00 65.12 114 ASP A CA 1
ATOM 923 C C . ASP A 1 114 ? -18.779 2.594 -9.217 1.00 65.12 114 ASP A C 1
ATOM 925 O O . ASP A 1 114 ? -17.955 1.796 -9.656 1.00 65.12 114 ASP A O 1
AT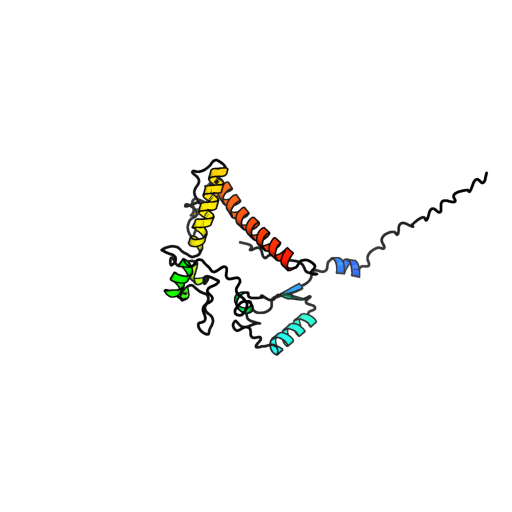OM 929 N N . GLN A 1 115 ? -18.962 3.799 -9.764 1.00 68.00 115 GLN A N 1
ATOM 930 C CA . GLN A 1 115 ? -18.191 4.296 -10.913 1.00 68.00 115 GLN A CA 1
ATOM 931 C C . GLN A 1 115 ? -16.870 4.967 -10.507 1.00 68.00 115 GLN A C 1
ATOM 933 O O . GLN A 1 115 ? -16.233 5.595 -11.353 1.00 68.00 115 GLN A O 1
ATOM 938 N N . GLU A 1 116 ? -16.474 4.880 -9.237 1.00 62.94 116 GLU A N 1
ATOM 939 C CA . GLU A 1 116 ? -15.244 5.491 -8.721 1.00 62.94 116 GLU A CA 1
ATOM 940 C C . GLU A 1 116 ? -14.057 4.525 -8.815 1.00 62.94 116 GLU A C 1
ATOM 942 O O . GLU A 1 116 ? -12.913 4.955 -8.960 1.00 62.94 116 GLU A O 1
ATOM 947 N N . TYR A 1 117 ? -14.335 3.217 -8.851 1.00 63.09 117 TYR A N 1
ATOM 948 C CA . TYR A 1 117 ? -13.331 2.162 -8.931 1.00 63.09 117 TYR A CA 1
ATOM 949 C C . TYR A 1 117 ? -13.651 1.107 -9.980 1.00 63.09 117 TYR A C 1
ATOM 951 O O . TYR A 1 117 ? -14.789 0.658 -10.126 1.00 63.09 117 TYR A O 1
ATOM 959 N N . LEU A 1 118 ? -12.601 0.634 -10.649 1.00 67.44 118 LEU A N 1
ATOM 960 C CA . LEU A 1 118 ? -12.671 -0.585 -11.442 1.00 67.44 118 LEU A CA 1
ATOM 961 C C . LEU A 1 118 ? -12.772 -1.800 -10.507 1.00 67.44 118 LEU A C 1
ATOM 963 O O . LEU A 1 118 ? -12.058 -1.888 -9.508 1.00 67.44 118 LEU A O 1
ATOM 967 N N . SER A 1 119 ? -13.683 -2.721 -10.822 1.00 62.50 119 SER A N 1
ATOM 968 C CA . SER A 1 119 ? -13.788 -4.016 -10.149 1.00 62.50 119 SER A CA 1
ATOM 969 C C . SER A 1 119 ? -12.469 -4.770 -10.297 1.00 62.50 119 SER A C 1
ATOM 971 O O . SER A 1 119 ? -11.932 -4.851 -11.396 1.00 62.50 119 SER A O 1
ATOM 973 N N . MET A 1 120 ? -11.980 -5.403 -9.233 1.00 49.75 120 MET A N 1
ATOM 974 C CA . MET A 1 120 ? -10.777 -6.251 -9.295 1.00 49.75 120 MET A CA 1
ATOM 975 C C . MET A 1 120 ? -10.907 -7.386 -10.330 1.00 49.75 120 MET A C 1
ATOM 977 O O . MET A 1 120 ? -9.923 -7.902 -10.848 1.00 49.75 120 MET A O 1
ATOM 981 N N . GLU A 1 121 ? -12.137 -7.759 -10.696 1.00 54.91 121 GLU A N 1
ATOM 982 C CA . GLU A 1 121 ? -12.409 -8.744 -11.748 1.00 54.91 121 GLU A CA 1
ATOM 983 C C . GLU A 1 121 ? -11.940 -8.290 -13.143 1.00 54.91 121 GLU A C 1
ATOM 985 O O . GLU A 1 121 ? -11.752 -9.134 -14.022 1.00 54.91 121 GLU A O 1
ATOM 990 N N . VAL A 1 122 ? -11.720 -6.984 -13.356 1.00 59.72 122 VAL A N 1
ATOM 991 C CA . VAL A 1 122 ? -11.273 -6.433 -14.644 1.00 59.72 122 VAL A CA 1
ATOM 992 C C . VAL A 1 122 ? -9.771 -6.184 -14.748 1.00 59.72 122 VAL A C 1
ATOM 994 O O . VAL A 1 122 ? -9.293 -5.799 -15.819 1.00 59.72 122 VAL A O 1
ATOM 997 N N . ASP A 1 123 ? -9.011 -6.488 -13.696 1.00 56.88 123 ASP A N 1
ATOM 998 C CA . ASP A 1 123 ? -7.549 -6.341 -13.681 1.00 56.88 123 ASP A CA 1
ATOM 999 C C . ASP A 1 123 ? -6.860 -7.170 -14.771 1.00 56.88 123 ASP A C 1
ATOM 1001 O O . ASP A 1 123 ? -5.838 -6.750 -15.307 1.00 56.88 123 ASP A O 1
ATOM 1005 N N . ASN A 1 124 ? -7.472 -8.292 -15.169 1.00 53.88 124 ASN A N 1
ATOM 1006 C CA . ASN A 1 124 ? -6.964 -9.207 -16.198 1.00 53.88 124 ASN A CA 1
ATOM 1007 C C . ASN A 1 124 ? -7.818 -9.237 -17.479 1.00 53.88 124 ASN A C 1
ATOM 1009 O O . ASN A 1 124 ? -7.575 -10.052 -18.366 1.00 53.88 124 ASN A O 1
ATOM 1013 N N . GLN A 1 125 ? -8.840 -8.382 -17.587 1.00 57.50 125 GLN A N 1
ATOM 1014 C CA . GLN A 1 125 ? -9.772 -8.395 -18.718 1.00 57.50 125 GLN A CA 1
ATOM 1015 C C . GLN A 1 125 ? -9.394 -7.304 -19.730 1.00 57.50 125 GLN A C 1
ATOM 1017 O O . GLN A 1 125 ? -9.355 -6.136 -19.348 1.00 57.50 125 GLN A O 1
ATOM 1022 N N . PRO A 1 126 ? -9.153 -7.613 -21.021 1.00 69.69 126 PRO A N 1
ATOM 1023 C CA . PRO A 1 126 ? -8.668 -6.654 -22.023 1.00 69.69 126 PRO A CA 1
ATOM 1024 C C . PRO A 1 126 ? -9.767 -5.715 -22.567 1.00 69.69 126 PRO A C 1
ATOM 1026 O O . PRO A 1 126 ? -9.896 -5.470 -23.769 1.00 69.69 126 PRO A O 1
ATOM 1029 N N . ILE A 1 127 ? -10.604 -5.189 -21.680 1.00 65.19 127 ILE A N 1
ATOM 1030 C CA . ILE A 1 127 ? -11.844 -4.471 -22.003 1.00 65.19 127 ILE A CA 1
ATOM 1031 C C . ILE A 1 127 ? -11.635 -2.972 -22.268 1.00 65.19 127 ILE A C 1
ATOM 1033 O O . ILE A 1 127 ? -12.537 -2.288 -22.753 1.00 65.19 127 ILE A O 1
ATOM 1037 N N . PHE A 1 128 ? -10.420 -2.456 -22.065 1.00 58.34 128 PHE A N 1
ATOM 1038 C CA . PHE A 1 128 ? -10.053 -1.061 -22.315 1.00 58.34 128 PHE A CA 1
ATOM 1039 C C . PHE A 1 128 ? -9.362 -0.879 -23.672 1.00 58.34 128 PHE A C 1
ATOM 1041 O O . PHE A 1 128 ? -8.194 -0.494 -23.766 1.00 58.34 128 PHE A O 1
ATOM 1048 N N . LYS A 1 129 ? -10.113 -1.134 -24.754 1.00 63.38 129 LYS A N 1
ATOM 1049 C CA . LYS A 1 129 ? -9.616 -1.139 -26.149 1.00 63.38 129 LYS A CA 1
ATOM 1050 C C . LYS A 1 129 ? -8.515 -2.188 -26.383 1.00 63.38 129 LYS A C 1
ATOM 1052 O O . LYS A 1 129 ? -7.504 -1.887 -27.010 1.00 63.38 129 LYS A O 1
ATOM 1057 N N . GLY A 1 130 ? -8.716 -3.400 -25.865 1.00 62.59 130 GLY A N 1
ATOM 1058 C CA . GLY A 1 130 ? -7.751 -4.499 -25.969 1.00 62.59 130 GLY A CA 1
ATOM 1059 C C . GLY A 1 130 ? -6.695 -4.515 -24.862 1.00 62.59 130 GLY A C 1
ATOM 1060 O O . GLY A 1 130 ? -5.767 -5.308 -24.948 1.00 62.59 130 GLY A O 1
ATOM 1061 N N . ARG A 1 131 ? -6.834 -3.654 -23.843 1.00 50.66 131 ARG A N 1
ATOM 1062 C CA . ARG A 1 131 ? -5.933 -3.554 -22.688 1.00 50.66 131 ARG A CA 1
ATOM 1063 C C . ARG A 1 131 ? -6.644 -3.846 -21.372 1.00 50.66 131 ARG A C 1
ATOM 1065 O O . ARG A 1 131 ? -7.840 -3.567 -21.262 1.00 50.66 131 ARG A O 1
ATOM 1072 N N . THR A 1 132 ? -5.925 -4.388 -20.396 1.00 63.78 132 THR A N 1
ATOM 1073 C CA . THR A 1 132 ? -6.409 -4.608 -19.026 1.00 63.78 132 THR A CA 1
ATOM 1074 C C . THR A 1 132 ? -6.420 -3.324 -18.193 1.00 63.78 132 THR A C 1
ATOM 1076 O O . THR A 1 132 ? -5.889 -2.297 -18.626 1.00 63.78 132 THR A O 1
ATOM 1079 N N . ALA A 1 133 ? -7.058 -3.340 -17.013 1.00 58.62 133 ALA A N 1
ATOM 1080 C CA . ALA A 1 133 ? -7.070 -2.178 -16.115 1.00 58.62 133 ALA A CA 1
ATOM 1081 C C . ALA A 1 133 ? -5.644 -1.754 -15.725 1.00 58.62 133 ALA A C 1
ATOM 1083 O O . ALA A 1 133 ? -5.324 -0.567 -15.757 1.00 58.62 133 ALA A O 1
ATOM 1084 N N . VAL A 1 134 ? -4.769 -2.731 -15.471 1.00 58.53 134 VAL A N 1
ATOM 1085 C CA . VAL A 1 134 ? -3.339 -2.522 -15.200 1.00 58.53 134 VAL A CA 1
ATOM 1086 C C . VAL A 1 134 ? -2.663 -1.840 -16.395 1.00 58.53 134 VAL A C 1
ATOM 1088 O O . VAL A 1 134 ? -2.084 -0.766 -16.246 1.00 58.53 134 VAL A O 1
ATOM 1091 N N . GLN A 1 135 ? -2.900 -2.350 -17.608 1.00 52.81 135 GLN A N 1
ATOM 1092 C CA . GLN A 1 135 ? -2.378 -1.772 -18.854 1.00 52.81 135 GLN A CA 1
ATOM 1093 C C . GLN A 1 135 ? -2.913 -0.362 -19.185 1.00 52.81 135 GLN A C 1
ATOM 1095 O O . GLN A 1 135 ? -2.452 0.297 -20.123 1.00 52.81 135 GLN A O 1
ATOM 1100 N N . CYS A 1 136 ? -3.919 0.135 -18.459 1.00 51.84 136 CYS A N 1
ATOM 1101 C CA . CYS A 1 136 ? -4.414 1.505 -18.612 1.00 51.84 136 CYS A CA 1
ATOM 1102 C C . CYS A 1 136 ? -3.625 2.530 -17.797 1.00 51.84 136 CYS A C 1
ATOM 1104 O O . CYS A 1 136 ? -3.583 3.699 -18.203 1.00 51.84 136 CYS A O 1
ATOM 1106 N N . TYR A 1 137 ? -2.994 2.107 -16.699 1.00 54.34 137 TYR A N 1
ATOM 1107 C CA . TYR A 1 137 ? -2.017 2.914 -15.966 1.00 54.34 137 TYR A CA 1
ATOM 1108 C C . TYR A 1 137 ? -0.694 3.007 -16.734 1.00 54.34 137 TYR A C 1
ATOM 1110 O O . TYR A 1 137 ? -0.038 4.052 -16.686 1.00 54.34 137 TYR A O 1
ATOM 1118 N N . ASP A 1 138 ? -0.386 1.987 -17.545 1.00 59.00 138 ASP A N 1
ATOM 1119 C CA . ASP A 1 138 ? 0.838 1.915 -18.342 1.00 59.00 138 ASP A CA 1
ATOM 1120 C C . ASP A 1 138 ? 1.049 3.141 -19.218 1.00 59.00 138 ASP A C 1
ATOM 1122 O O . ASP A 1 138 ? 2.150 3.641 -19.242 1.00 59.00 138 ASP A O 1
ATOM 1126 N N . LYS A 1 139 ? 0.043 3.735 -19.873 1.00 59.16 139 LYS A N 1
ATOM 1127 C CA . LYS A 1 139 ? 0.321 4.865 -20.793 1.00 59.16 139 LYS A CA 1
ATOM 1128 C C . LYS A 1 139 ? 0.881 6.124 -20.104 1.00 59.16 139 LYS A C 1
ATOM 1130 O O . LYS A 1 139 ? 1.591 6.900 -20.737 1.00 59.16 139 LYS A O 1
ATOM 1135 N N . TYR A 1 140 ? 0.497 6.382 -18.849 1.00 56.66 140 TYR A N 1
ATOM 1136 C CA . TYR A 1 140 ? 0.980 7.548 -18.095 1.00 56.66 140 TYR A CA 1
ATOM 1137 C C . TYR A 1 140 ? 2.338 7.243 -17.473 1.00 56.66 140 TYR A C 1
ATOM 1139 O O . TYR A 1 140 ? 3.237 8.076 -17.527 1.00 56.66 140 TYR A O 1
ATOM 1147 N N . LEU A 1 141 ? 2.478 6.028 -16.946 1.00 69.19 141 LEU A N 1
ATOM 1148 C CA . LEU A 1 141 ? 3.724 5.502 -16.409 1.00 69.19 141 LEU A CA 1
ATOM 1149 C C . LEU A 1 141 ? 4.795 5.352 -17.497 1.00 69.19 141 LEU A C 1
ATOM 1151 O O . LEU A 1 141 ? 5.924 5.759 -17.295 1.00 69.19 141 LEU A O 1
ATOM 1155 N N . GLU A 1 142 ? 4.435 4.878 -18.682 1.00 74.31 142 GLU A N 1
ATOM 1156 C CA . GLU A 1 142 ? 5.283 4.781 -19.869 1.00 74.31 142 GLU A CA 1
ATOM 1157 C C . GLU A 1 142 ? 5.705 6.175 -20.341 1.00 74.31 142 GLU A C 1
ATOM 1159 O O . GLU A 1 142 ? 6.878 6.398 -20.621 1.00 74.31 142 GLU A O 1
ATOM 1164 N N . ALA A 1 143 ? 4.786 7.146 -20.383 1.00 74.94 143 ALA A N 1
ATOM 1165 C CA . ALA A 1 143 ? 5.134 8.521 -20.735 1.00 74.94 143 ALA A CA 1
ATOM 1166 C C . ALA A 1 143 ? 6.090 9.166 -19.711 1.00 74.94 143 ALA A C 1
ATOM 1168 O O . ALA A 1 143 ? 7.047 9.829 -20.116 1.00 74.94 143 ALA A O 1
ATOM 1169 N N . ASP A 1 144 ? 5.859 8.966 -18.408 1.00 79.88 144 ASP A N 1
ATOM 1170 C CA . ASP A 1 144 ? 6.765 9.413 -17.339 1.00 79.88 144 ASP A CA 1
ATOM 1171 C C . ASP A 1 144 ? 8.126 8.713 -17.454 1.00 79.88 144 ASP A C 1
ATOM 1173 O O . ASP A 1 144 ? 9.156 9.387 -17.469 1.00 79.88 144 ASP A O 1
ATOM 1177 N N . PHE A 1 145 ? 8.137 7.391 -17.641 1.00 83.25 145 PHE A N 1
ATOM 1178 C CA . PHE A 1 145 ? 9.347 6.597 -17.821 1.00 83.25 145 PHE A CA 1
ATOM 1179 C C . PHE A 1 145 ? 10.169 7.101 -19.008 1.00 83.25 145 PHE A C 1
ATOM 1181 O O . PHE A 1 145 ? 11.339 7.432 -18.830 1.00 83.25 145 PHE A O 1
ATOM 1188 N N . LYS A 1 146 ? 9.561 7.256 -20.194 1.00 87.62 146 LYS A N 1
ATOM 1189 C CA . LYS A 1 146 ? 10.248 7.786 -21.385 1.00 87.62 146 LYS A CA 1
ATOM 1190 C C . LYS A 1 146 ? 10.782 9.194 -21.152 1.00 87.62 146 LYS A C 1
ATOM 1192 O O . LYS A 1 146 ? 11.904 9.504 -21.546 1.00 87.62 146 LYS A O 1
ATOM 1197 N N . ALA A 1 147 ? 10.004 10.062 -20.503 1.00 87.12 147 ALA A N 1
ATOM 1198 C CA . ALA A 1 147 ? 10.449 11.416 -20.191 1.00 87.12 147 ALA A CA 1
ATOM 1199 C C . ALA A 1 147 ? 11.626 11.419 -19.202 1.00 87.12 147 ALA A C 1
ATOM 1201 O O . ALA A 1 147 ? 12.551 12.218 -19.351 1.00 87.12 147 ALA A O 1
ATOM 1202 N N . THR A 1 148 ? 11.606 10.537 -18.203 1.00 90.50 148 THR A N 1
ATOM 1203 C CA . THR A 1 148 ? 12.662 10.409 -17.194 1.00 90.50 148 THR A CA 1
ATOM 1204 C C . THR A 1 148 ? 13.923 9.790 -17.794 1.00 90.50 148 THR A C 1
ATOM 1206 O O . THR A 1 148 ? 15.007 10.326 -17.583 1.00 90.50 148 THR A O 1
ATOM 1209 N N . ALA A 1 149 ? 13.786 8.764 -18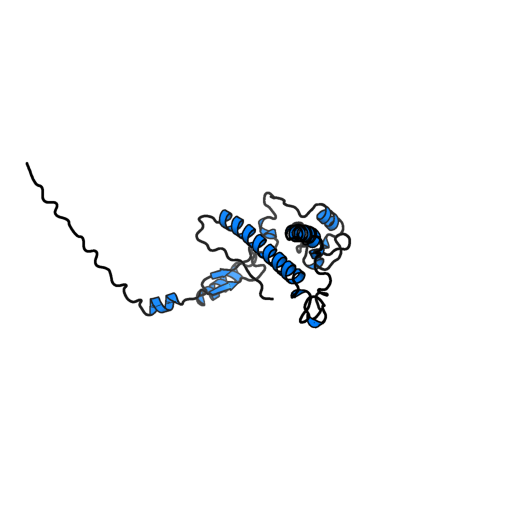.635 1.00 93.38 149 ALA A N 1
ATOM 1210 C CA . ALA A 1 149 ? 14.887 8.150 -19.372 1.00 93.38 149 ALA A CA 1
ATOM 1211 C C . ALA A 1 149 ? 15.547 9.135 -20.354 1.00 93.38 149 ALA A C 1
ATOM 1213 O O . ALA A 1 149 ? 16.768 9.268 -20.396 1.00 93.38 149 ALA A O 1
ATOM 1214 N N . ALA A 1 150 ? 14.753 9.927 -21.082 1.00 95.00 150 ALA A N 1
ATOM 1215 C CA . ALA A 1 150 ? 15.285 10.976 -21.951 1.00 95.00 150 ALA A CA 1
ATOM 1216 C C . ALA A 1 150 ? 16.072 12.044 -21.168 1.00 95.00 150 ALA A C 1
ATOM 1218 O O . ALA A 1 150 ? 17.122 12.495 -21.626 1.00 95.00 150 ALA A O 1
ATOM 1219 N N . LYS A 1 151 ? 15.603 12.432 -19.972 1.00 94.94 151 LYS A N 1
ATOM 1220 C CA . LYS A 1 151 ? 16.307 13.385 -19.092 1.00 94.94 151 LYS A CA 1
ATOM 1221 C C . LYS A 1 151 ? 17.632 12.839 -18.562 1.00 94.94 151 LYS A C 1
ATOM 1223 O O . LYS A 1 151 ? 18.544 13.630 -18.335 1.00 94.94 151 LYS A O 1
ATOM 1228 N N . THR A 1 152 ? 17.749 11.527 -18.372 1.00 93.81 152 THR A N 1
ATOM 1229 C CA . THR A 1 152 ? 18.990 10.873 -17.927 1.00 93.81 152 THR A CA 1
ATOM 1230 C C . THR A 1 152 ? 19.928 10.500 -19.073 1.00 93.81 152 THR A C 1
ATOM 1232 O O . THR A 1 152 ? 20.975 9.911 -18.828 1.00 93.81 152 THR A O 1
ATOM 1235 N N . GLY A 1 153 ? 19.612 10.902 -20.310 1.00 95.75 153 GLY A N 1
ATOM 1236 C CA . GLY A 1 153 ? 20.468 10.686 -21.478 1.00 95.75 153 GLY A CA 1
ATOM 1237 C C . GLY A 1 153 ? 20.200 9.384 -22.230 1.00 95.75 153 GLY A C 1
ATOM 1238 O O . GLY A 1 153 ? 20.950 9.076 -23.151 1.00 95.75 153 GLY A O 1
ATOM 1239 N N . HIS A 1 154 ? 19.121 8.675 -21.888 1.00 95.56 154 HIS A N 1
ATOM 1240 C CA . HIS A 1 154 ? 18.729 7.400 -22.487 1.00 95.56 154 HIS A CA 1
ATOM 1241 C C . HIS A 1 154 ? 17.328 7.448 -23.124 1.00 95.56 154 HIS A C 1
ATOM 1243 O O . HIS A 1 154 ? 16.419 6.729 -22.700 1.00 95.56 154 HIS A O 1
ATOM 1249 N N . PRO A 1 155 ? 17.091 8.309 -24.134 1.00 95.06 155 PRO A N 1
ATOM 1250 C CA . PRO A 1 155 ? 15.790 8.402 -24.803 1.00 95.06 155 PRO A CA 1
ATOM 1251 C C . PRO A 1 155 ? 15.389 7.118 -25.548 1.00 95.06 155 PRO A C 1
ATOM 1253 O O . PRO A 1 155 ? 14.235 6.983 -25.942 1.00 95.06 155 PRO A O 1
ATOM 1256 N N . GLU A 1 156 ? 16.329 6.197 -25.772 1.00 95.56 156 GLU A N 1
ATOM 1257 C CA . GLU A 1 156 ? 16.104 4.890 -26.388 1.00 95.56 156 GLU A CA 1
ATOM 1258 C C . GLU A 1 156 ? 15.534 3.838 -25.427 1.00 95.56 156 GLU A C 1
ATOM 1260 O O . GLU A 1 156 ? 15.164 2.747 -25.868 1.00 95.56 156 GLU A O 1
ATOM 1265 N N . TRP A 1 157 ? 15.498 4.108 -24.117 1.00 93.44 157 TRP A N 1
ATOM 1266 C CA . TRP A 1 157 ? 14.987 3.142 -23.151 1.00 93.44 157 TRP A CA 1
ATOM 1267 C C . TRP A 1 157 ? 13.462 3.101 -23.130 1.00 93.44 157 TRP A C 1
ATOM 1269 O O . TRP A 1 157 ? 12.778 4.096 -22.909 1.00 93.44 157 TRP A O 1
ATOM 1279 N N . GLU A 1 158 ? 12.954 1.883 -23.275 1.00 88.94 158 GLU A N 1
ATOM 1280 C CA . GLU A 1 158 ? 11.545 1.515 -23.144 1.00 88.94 158 GLU A CA 1
ATOM 1281 C C . GLU A 1 158 ? 11.327 0.645 -21.899 1.00 88.94 158 GLU A C 1
ATOM 1283 O O . GLU A 1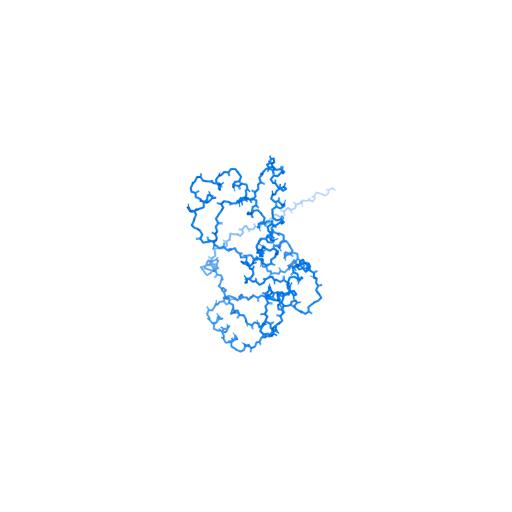 158 ? 12.292 0.084 -21.361 1.00 88.94 158 GLU A O 1
ATOM 1288 N N . LEU A 1 159 ? 10.073 0.502 -21.460 1.00 83.12 159 LEU A N 1
ATOM 1289 C CA . LEU A 1 159 ? 9.717 -0.415 -20.371 1.00 83.12 159 LEU A CA 1
ATOM 1290 C C . LEU A 1 159 ? 10.203 -1.852 -20.674 1.00 83.12 159 LEU A C 1
ATOM 1292 O O . LEU A 1 159 ? 10.303 -2.220 -21.849 1.00 83.12 159 LEU A O 1
ATOM 1296 N N . PRO A 1 160 ? 10.544 -2.665 -19.655 1.00 83.50 160 PRO A N 1
ATOM 1297 C CA . PRO A 1 160 ? 10.918 -4.060 -19.876 1.00 83.50 160 PRO A CA 1
ATOM 1298 C C . PRO A 1 160 ? 9.784 -4.854 -20.533 1.00 83.50 160 PRO A C 1
ATOM 1300 O O . PRO A 1 160 ? 8.662 -4.867 -20.034 1.00 83.50 160 PRO A O 1
ATOM 1303 N N . ASP A 1 161 ? 10.090 -5.537 -21.632 1.00 85.19 161 ASP A N 1
ATOM 1304 C CA . ASP A 1 161 ? 9.187 -6.428 -22.373 1.00 85.19 161 ASP A CA 1
ATOM 1305 C C . ASP A 1 161 ? 9.569 -7.912 -22.207 1.00 85.19 161 ASP A C 1
ATOM 1307 O O . ASP A 1 161 ? 9.014 -8.798 -22.854 1.00 85.19 161 ASP A O 1
ATOM 1311 N N . ASP A 1 162 ? 10.529 -8.192 -21.323 1.00 83.75 162 ASP A N 1
ATOM 1312 C CA . ASP A 1 162 ? 11.197 -9.480 -21.162 1.00 83.75 162 ASP A CA 1
ATOM 1313 C C . ASP A 1 162 ? 11.009 -10.093 -19.755 1.00 83.75 162 ASP A C 1
ATOM 1315 O O . ASP A 1 162 ? 11.709 -11.039 -19.374 1.00 83.75 162 ASP A O 1
ATOM 1319 N N . ALA A 1 163 ? 10.035 -9.566 -19.002 1.00 81.31 163 ALA A N 1
ATOM 1320 C CA . ALA A 1 163 ? 9.708 -9.924 -17.619 1.00 81.31 163 ALA A CA 1
ATOM 1321 C C . ALA A 1 163 ? 8.776 -11.140 -17.455 1.00 81.31 163 ALA A C 1
ATOM 1323 O O . ALA A 1 163 ? 8.572 -11.582 -16.329 1.00 81.31 163 ALA A O 1
ATOM 1324 N N . GLY A 1 164 ? 8.269 -11.708 -18.552 1.00 78.56 164 GLY A N 1
ATOM 1325 C CA . GLY A 1 164 ? 7.364 -12.862 -18.525 1.00 78.56 164 GLY A CA 1
ATOM 1326 C C . GLY A 1 164 ? 5.929 -12.513 -18.121 1.00 78.56 164 GLY A C 1
ATOM 1327 O O . GLY A 1 164 ? 5.516 -11.356 -18.175 1.00 78.56 164 GLY A O 1
ATOM 1328 N N . GLU A 1 165 ? 5.173 -13.539 -17.742 1.00 77.19 165 GLU A N 1
ATOM 1329 C CA . GLU A 1 165 ? 3.765 -13.485 -17.342 1.00 77.19 165 GLU A CA 1
ATOM 1330 C C . GLU A 1 165 ? 3.592 -13.813 -15.845 1.00 77.19 165 GLU A C 1
ATOM 1332 O O . GLU A 1 165 ? 4.489 -14.336 -15.188 1.00 77.19 165 GLU A O 1
ATOM 1337 N N . TYR A 1 166 ? 2.403 -13.557 -15.289 1.00 62.16 166 TYR A N 1
ATOM 1338 C CA . TYR A 1 166 ? 2.136 -13.611 -13.838 1.00 62.16 166 TYR A CA 1
ATOM 1339 C C . TYR A 1 166 ? 2.569 -14.906 -13.119 1.00 62.16 166 TYR A C 1
ATOM 1341 O O . TYR A 1 166 ? 2.973 -14.860 -11.961 1.00 62.16 166 TYR A O 1
ATOM 1349 N N . ASN A 1 167 ? 2.457 -16.062 -13.781 1.00 78.12 167 ASN A N 1
ATOM 1350 C CA . ASN A 1 167 ? 2.758 -17.369 -13.180 1.00 78.12 167 ASN A CA 1
ATOM 1351 C C . ASN A 1 167 ? 4.148 -17.913 -13.555 1.00 78.12 167 ASN A C 1
ATOM 1353 O O . ASN A 1 167 ? 4.447 -19.066 -13.233 1.00 78.12 167 ASN A O 1
ATOM 1357 N N . ASP A 1 168 ? 4.978 -17.130 -14.249 1.00 78.12 168 ASP A N 1
ATOM 1358 C CA . ASP A 1 168 ? 6.325 -17.557 -14.612 1.00 78.12 168 ASP A CA 1
ATOM 1359 C C . ASP A 1 168 ? 7.252 -17.558 -13.391 1.00 78.12 168 ASP A C 1
ATOM 1361 O O . ASP A 1 168 ? 7.203 -16.693 -12.516 1.00 78.12 168 ASP A O 1
ATOM 1365 N N . THR A 1 169 ? 8.143 -18.546 -13.330 1.00 89.00 169 THR A N 1
ATOM 1366 C CA . THR A 1 169 ? 9.239 -18.547 -12.354 1.00 89.00 169 THR A CA 1
ATOM 1367 C C . THR A 1 169 ? 10.323 -17.556 -12.782 1.00 89.00 169 THR A C 1
ATOM 1369 O O . THR A 1 169 ? 10.545 -17.434 -13.987 1.00 89.00 169 THR A O 1
ATOM 1372 N N . PRO A 1 170 ? 11.089 -16.945 -11.859 1.00 87.88 170 PRO A N 1
ATOM 1373 C CA . PRO A 1 170 ? 12.157 -16.003 -12.211 1.00 87.88 170 PRO A CA 1
ATOM 1374 C C . PRO A 1 170 ? 13.109 -16.511 -13.309 1.00 87.88 170 PRO A C 1
ATOM 1376 O O . PRO A 1 170 ? 13.357 -15.794 -14.279 1.00 87.88 170 PRO A O 1
ATOM 1379 N N . ASP A 1 171 ? 13.533 -17.778 -13.224 1.00 91.06 171 ASP A N 1
ATOM 1380 C CA . ASP A 1 171 ? 14.436 -18.432 -14.188 1.00 91.06 171 ASP A CA 1
ATOM 1381 C C . ASP A 1 171 ? 13.846 -18.606 -15.597 1.00 91.06 171 ASP A C 1
ATOM 1383 O O . ASP A 1 171 ? 14.583 -18.778 -16.570 1.00 91.06 171 ASP A O 1
ATOM 1387 N N . ALA A 1 172 ? 12.516 -18.575 -15.723 1.00 88.38 172 ALA A N 1
ATOM 1388 C CA . ALA A 1 172 ? 11.818 -18.682 -17.003 1.00 88.38 172 ALA A CA 1
ATOM 1389 C C . ALA A 1 172 ? 11.773 -17.342 -17.756 1.00 88.38 172 ALA A C 1
ATOM 1391 O O . ALA A 1 172 ? 11.451 -17.307 -18.944 1.00 88.38 172 ALA A O 1
ATOM 1392 N N . THR A 1 173 ? 12.126 -16.244 -17.086 1.00 85.81 173 THR A N 1
ATOM 1393 C CA . THR A 1 173 ? 12.081 -14.890 -17.640 1.00 85.81 173 THR A CA 1
ATOM 1394 C C . THR A 1 173 ? 13.487 -14.406 -17.966 1.00 85.81 173 THR A C 1
ATOM 1396 O O . THR A 1 173 ? 14.462 -14.744 -17.291 1.00 85.81 173 THR A O 1
ATOM 1399 N N . LYS A 1 174 ? 13.622 -13.570 -18.997 1.00 89.19 174 LYS A N 1
ATOM 1400 C CA . LYS A 1 174 ? 14.914 -12.931 -19.264 1.00 89.19 174 LYS A CA 1
ATOM 1401 C C . LYS A 1 174 ? 15.183 -11.816 -18.273 1.00 89.19 174 LYS A C 1
ATOM 1403 O O . LYS A 1 174 ? 16.340 -11.605 -17.953 1.00 89.19 174 LYS A O 1
ATOM 1408 N N . PHE A 1 175 ? 14.160 -11.128 -17.778 1.00 89.19 175 PHE A N 1
ATOM 1409 C CA . PHE A 1 175 ? 14.388 -10.015 -16.874 1.00 89.19 175 PHE A CA 1
ATOM 1410 C C . PHE A 1 175 ? 14.935 -10.459 -15.516 1.00 89.19 175 PHE A C 1
ATOM 1412 O O . PHE A 1 175 ? 15.883 -9.834 -15.044 1.00 89.19 175 PHE A O 1
ATOM 1419 N N . PHE A 1 176 ? 14.377 -11.524 -14.919 1.00 89.94 176 PHE A N 1
ATOM 1420 C CA . PHE A 1 176 ? 14.640 -11.922 -13.528 1.00 89.94 176 PHE A CA 1
ATOM 1421 C C . PHE A 1 176 ? 15.627 -13.085 -13.342 1.00 89.94 176 PHE A C 1
ATOM 1423 O O . PHE A 1 176 ? 16.034 -13.332 -12.208 1.00 89.94 176 PHE A O 1
ATOM 1430 N N . ALA A 1 177 ? 16.023 -13.801 -14.398 1.00 86.50 177 ALA A N 1
ATOM 1431 C CA . ALA A 1 177 ? 17.025 -14.862 -14.269 1.00 86.50 177 ALA A CA 1
ATOM 1432 C C . ALA A 1 177 ? 18.417 -14.307 -13.872 1.00 86.50 177 ALA A C 1
ATOM 1434 O O . ALA A 1 177 ? 18.713 -13.123 -14.061 1.00 86.50 177 ALA A O 1
ATOM 1435 N N . GLU A 1 178 ? 19.284 -15.167 -13.330 1.00 76.62 178 GLU A N 1
ATOM 1436 C CA . GLU A 1 178 ? 20.627 -14.808 -12.842 1.00 76.62 178 GLU A CA 1
ATOM 1437 C C . GLU A 1 178 ? 21.496 -14.140 -13.936 1.00 76.62 178 GLU A C 1
ATOM 1439 O O . GLU A 1 178 ? 21.515 -14.581 -15.089 1.00 76.62 178 GLU A O 1
ATOM 1444 N N . ASP A 1 179 ? 22.196 -13.051 -13.582 1.00 73.56 179 ASP A N 1
ATOM 1445 C CA . ASP A 1 179 ? 23.047 -12.232 -14.470 1.00 73.56 179 ASP A CA 1
ATOM 1446 C C . ASP A 1 179 ? 22.339 -11.620 -15.703 1.00 73.56 179 ASP A C 1
ATOM 1448 O O . ASP A 1 179 ? 22.925 -11.479 -16.785 1.00 73.56 179 ASP A O 1
ATOM 1452 N N . ARG A 1 180 ? 21.059 -11.239 -15.568 1.00 83.88 180 ARG A N 1
ATOM 1453 C CA . ARG A 1 180 ? 20.252 -10.688 -16.676 1.00 83.88 180 ARG A CA 1
ATOM 1454 C C . ARG A 1 180 ? 19.820 -9.225 -16.524 1.00 83.88 180 ARG A C 1
ATOM 1456 O O . ARG A 1 180 ? 20.434 -8.453 -15.788 1.00 83.88 180 ARG A O 1
ATOM 1463 N N . THR A 1 181 ? 18.790 -8.829 -17.284 1.00 88.38 181 THR A N 1
ATOM 1464 C CA . THR A 1 181 ? 18.335 -7.461 -17.545 1.00 88.38 181 THR A CA 1
ATOM 1465 C C . THR A 1 181 ? 18.165 -6.651 -16.269 1.00 88.38 181 THR A C 1
ATOM 1467 O O . THR A 1 181 ? 18.628 -5.514 -16.250 1.00 88.38 181 THR A O 1
ATOM 1470 N N . TYR A 1 182 ? 17.632 -7.219 -15.180 1.00 90.81 182 TYR A N 1
ATOM 1471 C CA . TYR A 1 182 ? 17.479 -6.495 -13.910 1.00 90.81 182 TYR A CA 1
ATOM 1472 C C . TYR A 1 182 ? 18.807 -5.974 -13.320 1.00 90.81 182 TYR A C 1
ATOM 1474 O O . TYR A 1 182 ? 18.817 -4.968 -1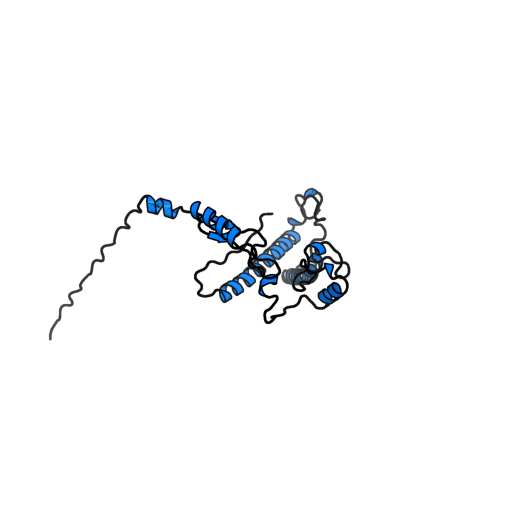2.613 1.00 90.81 182 TYR A O 1
ATOM 1482 N N . THR A 1 183 ? 19.940 -6.618 -13.628 1.00 93.38 183 THR A N 1
ATOM 1483 C CA . THR A 1 183 ? 21.278 -6.195 -13.170 1.00 93.38 183 THR A CA 1
ATOM 1484 C C . THR A 1 183 ? 21.939 -5.147 -14.064 1.00 93.38 183 THR A C 1
ATOM 1486 O O . THR A 1 183 ? 22.892 -4.482 -13.630 1.00 93.38 183 THR A O 1
ATOM 1489 N N . THR A 1 184 ? 21.440 -4.990 -15.294 1.00 94.06 184 THR A N 1
ATOM 1490 C CA . THR A 1 184 ? 21.925 -3.998 -16.263 1.00 94.06 184 THR A CA 1
ATOM 1491 C C . THR A 1 184 ? 21.620 -2.580 -15.788 1.00 94.06 184 THR A C 1
ATOM 1493 O O . THR A 1 184 ? 20.789 -2.367 -14.906 1.00 94.06 184 THR A O 1
ATOM 1496 N N . GLU A 1 185 ? 22.279 -1.591 -16.387 1.00 95.19 185 GLU A N 1
ATOM 1497 C CA . GLU A 1 185 ? 22.006 -0.179 -16.107 1.00 95.19 185 GLU A CA 1
ATOM 1498 C C . GLU A 1 185 ? 20.532 0.176 -16.355 1.00 95.19 185 GLU A C 1
ATOM 1500 O O . GLU A 1 185 ? 19.877 0.720 -15.468 1.00 95.19 185 GLU A O 1
ATOM 1505 N N . LYS A 1 186 ? 19.977 -0.247 -17.501 1.00 93.56 186 LYS A N 1
ATOM 1506 C CA . LYS A 1 186 ? 18.561 -0.058 -17.847 1.00 93.56 186 LYS A CA 1
ATOM 1507 C C . LYS A 1 186 ? 17.626 -0.722 -16.829 1.00 93.56 186 LYS A C 1
ATOM 1509 O O . LYS A 1 186 ? 16.642 -0.118 -16.413 1.00 93.56 186 LYS A O 1
ATOM 1514 N N . GLY A 1 187 ? 17.916 -1.962 -16.430 1.00 91.69 187 GLY A N 1
ATOM 1515 C CA . GLY A 1 187 ? 17.082 -2.696 -15.474 1.00 91.69 187 GLY A CA 1
ATOM 1516 C C . GLY A 1 187 ? 17.085 -2.067 -14.085 1.00 91.69 187 GLY A C 1
ATOM 1517 O O . GLY A 1 187 ? 16.021 -1.877 -13.500 1.00 91.69 187 GLY A O 1
ATOM 1518 N N . LYS A 1 188 ? 18.261 -1.664 -13.589 1.00 95.25 188 LYS A N 1
ATOM 1519 C CA . LYS A 1 188 ? 18.390 -0.922 -12.327 1.00 95.25 188 LYS A CA 1
ATOM 1520 C C . LYS A 1 188 ? 17.657 0.411 -12.388 1.00 95.25 188 LYS A C 1
ATOM 1522 O O . LYS A 1 188 ? 16.912 0.722 -11.469 1.00 95.25 188 LYS A O 1
ATOM 1527 N N . PHE A 1 189 ? 17.816 1.154 -13.482 1.00 95.44 189 PHE A N 1
ATOM 1528 C CA . PHE A 1 189 ? 17.102 2.407 -13.701 1.00 95.44 189 PHE A CA 1
ATOM 1529 C C . PHE A 1 189 ? 15.582 2.214 -13.653 1.00 95.44 189 PHE A C 1
ATOM 1531 O O . PHE A 1 189 ? 14.902 2.949 -12.944 1.00 95.44 189 PHE A O 1
ATOM 1538 N N . PHE A 1 190 ? 15.051 1.203 -14.348 1.00 91.56 190 PHE A N 1
ATOM 1539 C CA . PHE A 1 190 ? 13.625 0.882 -14.311 1.00 91.56 190 PHE A CA 1
ATOM 1540 C C . PHE A 1 190 ? 13.137 0.540 -12.901 1.00 91.56 190 PHE A C 1
ATOM 1542 O O . PHE A 1 190 ? 12.135 1.098 -12.460 1.00 91.56 190 PHE A O 1
ATOM 1549 N N . LEU A 1 191 ? 13.843 -0.341 -12.187 1.00 90.44 191 LEU A N 1
ATOM 1550 C CA . LEU A 1 191 ? 13.455 -0.748 -10.836 1.00 90.44 191 LEU A CA 1
ATOM 1551 C C . LEU A 1 191 ? 13.462 0.435 -9.865 1.00 90.44 191 LEU A C 1
ATOM 1553 O O . LEU A 1 191 ? 12.516 0.583 -9.097 1.00 90.44 191 LEU A O 1
ATOM 1557 N N . THR A 1 192 ? 14.485 1.291 -9.941 1.00 94.38 192 THR A N 1
ATOM 1558 C CA . THR A 1 192 ? 14.578 2.522 -9.148 1.00 94.38 192 THR A CA 1
ATOM 1559 C C . THR A 1 192 ? 13.443 3.481 -9.479 1.00 94.38 192 THR A C 1
ATOM 1561 O O . THR A 1 192 ? 12.708 3.874 -8.580 1.00 94.38 192 THR A O 1
ATOM 1564 N N . TRP A 1 193 ? 13.231 3.794 -10.759 1.00 90.38 193 TRP A N 1
ATOM 1565 C CA . TRP A 1 193 ? 12.131 4.661 -11.179 1.00 90.38 193 TRP A CA 1
ATOM 1566 C C . TRP A 1 193 ? 10.772 4.130 -10.694 1.00 90.38 193 TRP A C 1
ATOM 1568 O O . TRP A 1 193 ? 9.979 4.890 -10.145 1.00 90.38 193 TRP A O 1
ATOM 1578 N N . TYR A 1 194 ? 10.510 2.828 -10.837 1.00 80.31 194 TYR A N 1
ATOM 1579 C CA . TYR A 1 194 ? 9.237 2.232 -10.435 1.00 80.31 194 TYR A CA 1
ATOM 1580 C C . TYR A 1 194 ? 9.032 2.286 -8.915 1.00 80.31 194 TYR A C 1
ATOM 1582 O O . TYR A 1 194 ? 7.952 2.658 -8.454 1.00 80.31 194 TYR A O 1
ATOM 1590 N N . SER A 1 195 ? 10.064 1.965 -8.124 1.00 84.25 195 SER A N 1
ATOM 1591 C CA . SER A 1 195 ? 9.986 2.083 -6.664 1.00 84.25 195 SER A CA 1
ATOM 1592 C C . SER A 1 195 ? 9.826 3.531 -6.204 1.00 84.25 195 SER A C 1
ATOM 1594 O O . SER A 1 195 ? 9.043 3.792 -5.291 1.00 84.25 195 SER A O 1
ATOM 1596 N N . ASP A 1 196 ? 10.504 4.475 -6.860 1.00 85.31 196 ASP A N 1
ATOM 1597 C CA . ASP A 1 196 ? 10.426 5.897 -6.530 1.00 85.31 196 ASP A CA 1
ATOM 1598 C C . ASP A 1 196 ? 9.014 6.435 -6.779 1.00 85.31 196 ASP A C 1
ATOM 1600 O O . ASP A 1 196 ? 8.487 7.157 -5.938 1.00 85.31 196 ASP A O 1
ATOM 1604 N N . LYS A 1 197 ? 8.330 6.005 -7.851 1.00 79.50 197 LYS A N 1
ATOM 1605 C CA . LYS A 1 197 ? 6.927 6.388 -8.102 1.00 79.50 197 LYS A CA 1
ATOM 1606 C C . LYS A 1 197 ? 5.980 5.964 -6.982 1.00 79.50 197 LYS A C 1
ATOM 1608 O O . LYS A 1 197 ? 5.049 6.702 -6.662 1.00 79.50 197 LYS A O 1
ATOM 1613 N N . LEU A 1 198 ? 6.207 4.801 -6.370 1.00 75.44 198 LEU A N 1
ATOM 1614 C CA . LEU A 1 198 ? 5.407 4.343 -5.231 1.00 75.44 198 LEU A CA 1
ATOM 1615 C C . LEU A 1 198 ? 5.674 5.183 -3.976 1.00 75.44 198 LEU A C 1
ATOM 1617 O O . LEU A 1 198 ? 4.734 5.497 -3.246 1.00 75.44 198 LEU A O 1
ATOM 1621 N N . ILE A 1 199 ? 6.933 5.561 -3.743 1.00 82.44 199 ILE A N 1
ATOM 1622 C CA . ILE A 1 199 ? 7.331 6.420 -2.619 1.00 82.44 199 ILE A CA 1
ATOM 1623 C C . ILE A 1 199 ? 6.762 7.831 -2.804 1.00 82.44 199 ILE A C 1
ATOM 1625 O O . ILE A 1 199 ? 6.064 8.315 -1.919 1.00 82.44 199 ILE A O 1
ATOM 1629 N N . GLU A 1 200 ? 6.967 8.446 -3.973 1.00 77.25 200 GLU A N 1
ATOM 1630 C CA . GLU A 1 200 ? 6.429 9.767 -4.327 1.00 77.25 200 GLU A CA 1
ATOM 1631 C C . GLU A 1 200 ? 4.906 9.819 -4.146 1.00 77.25 200 GLU A C 1
ATOM 1633 O O . GLU A 1 200 ? 4.364 10.783 -3.604 1.00 77.25 200 GLU A O 1
ATOM 1638 N N . HIS A 1 201 ? 4.202 8.772 -4.583 1.00 73.94 201 HIS A N 1
ATOM 1639 C CA . HIS A 1 201 ? 2.757 8.672 -4.423 1.00 73.94 201 HIS A CA 1
ATOM 1640 C C . HIS A 1 201 ? 2.337 8.590 -2.949 1.00 73.94 201 HIS A C 1
ATOM 1642 O O . HIS A 1 201 ? 1.399 9.274 -2.531 1.00 73.94 201 HIS A O 1
ATOM 1648 N N . ALA A 1 202 ? 3.027 7.765 -2.158 1.00 75.19 202 ALA A N 1
ATOM 1649 C CA . ALA A 1 202 ? 2.756 7.634 -0.732 1.00 75.19 202 ALA A CA 1
ATOM 1650 C C . ALA A 1 202 ? 3.010 8.952 0.015 1.00 75.19 202 ALA A C 1
ATOM 1652 O O . ALA A 1 202 ? 2.180 9.337 0.838 1.00 75.19 202 ALA A O 1
ATOM 1653 N N . ASP A 1 203 ? 4.096 9.658 -0.307 1.00 80.00 203 ASP A N 1
ATOM 1654 C CA . ASP A 1 203 ? 4.436 10.954 0.285 1.00 80.00 203 ASP A CA 1
ATOM 1655 C C . ASP A 1 203 ? 3.348 11.995 0.003 1.00 80.00 203 ASP A C 1
ATOM 1657 O O . ASP A 1 203 ? 2.848 12.621 0.935 1.00 80.00 203 ASP A O 1
ATOM 1661 N N . GLN A 1 204 ? 2.890 12.110 -1.248 1.00 71.75 204 GLN A N 1
ATOM 1662 C CA . GLN A 1 204 ? 1.815 13.041 -1.618 1.00 71.75 204 GLN A CA 1
ATOM 1663 C C . GLN A 1 204 ? 0.518 12.770 -0.842 1.00 71.75 204 GLN A C 1
ATOM 1665 O O . GLN A 1 204 ? -0.103 13.694 -0.320 1.00 71.75 204 GLN A O 1
ATOM 1670 N N . ILE A 1 205 ? 0.109 11.501 -0.721 1.00 74.00 205 ILE A N 1
ATOM 1671 C CA . ILE A 1 205 ? -1.092 11.138 0.048 1.00 74.00 205 ILE A CA 1
ATOM 1672 C C . ILE A 1 205 ? -0.901 11.433 1.541 1.00 74.00 205 ILE A C 1
ATOM 1674 O O . ILE A 1 205 ? -1.829 11.901 2.205 1.00 74.00 205 ILE A O 1
ATOM 1678 N N . LEU A 1 206 ? 0.281 11.145 2.090 1.00 83.44 206 LEU A N 1
ATOM 1679 C CA . LEU A 1 206 ? 0.581 11.396 3.497 1.00 83.44 206 LEU A CA 1
ATOM 1680 C C . LEU A 1 206 ? 0.651 12.891 3.810 1.00 83.44 206 LEU A C 1
ATOM 1682 O O . LEU A 1 206 ? 0.227 13.282 4.896 1.00 83.44 206 LEU A O 1
ATOM 1686 N N . ASP A 1 207 ? 1.125 13.725 2.889 1.00 83.81 207 ASP A N 1
ATOM 1687 C CA . ASP A 1 207 ? 1.102 15.181 3.027 1.00 83.81 207 ASP A CA 1
ATOM 1688 C C . ASP A 1 207 ? -0.334 15.702 3.133 1.00 83.81 207 ASP A C 1
ATOM 1690 O O . ASP A 1 207 ? -0.660 16.400 4.097 1.00 83.81 207 ASP A O 1
ATOM 1694 N N . GLU A 1 208 ? -1.222 15.287 2.227 1.00 78.12 208 GLU A N 1
ATOM 1695 C CA . GLU A 1 208 ? -2.643 15.656 2.281 1.00 78.12 208 GLU A CA 1
ATOM 1696 C C . GLU A 1 208 ? -3.317 15.147 3.566 1.00 78.12 208 GLU A C 1
ATOM 1698 O O . GLU A 1 208 ? -4.054 15.879 4.233 1.00 78.12 208 GLU A O 1
ATOM 1703 N N . ALA A 1 209 ? -3.012 13.916 3.989 1.00 82.69 209 ALA A N 1
ATOM 1704 C CA . ALA A 1 209 ? -3.512 13.375 5.250 1.00 82.69 209 ALA A CA 1
ATOM 1705 C C . ALA A 1 209 ? -2.996 14.169 6.466 1.00 82.69 209 ALA A C 1
ATOM 1707 O O . ALA A 1 209 ? -3.759 14.453 7.391 1.00 82.69 209 ALA A O 1
ATOM 1708 N N . ASN A 1 210 ? -1.723 14.573 6.476 1.00 92.81 210 ASN A N 1
ATOM 1709 C CA . ASN A 1 210 ? -1.159 15.412 7.535 1.00 92.81 210 ASN A CA 1
ATOM 1710 C C . ASN A 1 210 ? -1.864 16.769 7.611 1.00 92.81 210 ASN A C 1
ATOM 1712 O O . ASN A 1 210 ? -2.138 17.238 8.717 1.00 92.81 210 ASN A O 1
ATOM 1716 N N . GLN A 1 211 ? -2.192 17.379 6.467 1.00 90.50 211 GLN A N 1
ATOM 1717 C CA . GLN A 1 211 ? -2.969 18.619 6.440 1.00 90.50 211 GLN A CA 1
ATOM 1718 C C . GLN A 1 211 ? -4.388 18.405 6.974 1.00 90.50 211 GLN A C 1
ATOM 1720 O O . GLN A 1 211 ? -4.836 19.155 7.843 1.00 90.50 211 GLN A O 1
ATOM 1725 N N . ALA A 1 212 ? -5.074 17.353 6.522 1.00 90.69 212 ALA A N 1
ATOM 1726 C CA . ALA A 1 212 ? -6.437 17.040 6.947 1.00 90.69 212 ALA A CA 1
ATOM 1727 C C . ALA A 1 212 ? -6.552 16.790 8.463 1.00 90.69 212 ALA A C 1
ATOM 1729 O O . ALA A 1 212 ? -7.559 17.140 9.079 1.00 90.69 212 ALA A O 1
ATOM 1730 N N . PHE A 1 213 ? -5.514 16.216 9.078 1.00 95.31 213 PHE A N 1
ATOM 1731 C CA . PHE A 1 213 ? -5.477 15.899 10.508 1.00 95.31 213 PHE A CA 1
ATOM 1732 C C . PHE A 1 213 ? -4.584 16.838 11.332 1.00 95.31 213 PHE A C 1
ATOM 1734 O O . PHE A 1 213 ? -4.260 16.533 12.487 1.00 95.31 213 PHE A O 1
ATOM 1741 N N . LEU A 1 214 ? -4.206 17.999 10.789 1.00 95.69 214 LEU A N 1
ATOM 1742 C CA . LEU A 1 214 ? -3.332 18.945 11.474 1.00 95.69 214 LEU A CA 1
ATOM 1743 C C . LEU A 1 214 ? -3.930 19.379 12.825 1.00 95.69 214 LEU A C 1
ATOM 1745 O O . LEU A 1 214 ? -5.081 19.797 12.929 1.00 95.69 214 LEU A O 1
ATOM 1749 N N . GLY A 1 215 ? -3.137 19.259 13.894 1.00 96.44 215 GLY A N 1
ATOM 1750 C CA . GLY A 1 215 ? -3.558 19.576 15.265 1.00 96.44 215 GLY A CA 1
ATOM 1751 C C . GLY A 1 215 ? -4.333 18.463 15.986 1.00 96.44 215 GLY A C 1
ATOM 1752 O O . GLY A 1 215 ? -4.588 18.580 17.189 1.00 96.44 215 GLY A O 1
ATOM 1753 N N . CYS A 1 216 ? -4.662 17.357 15.312 1.00 97.12 216 CYS A N 1
ATOM 1754 C CA . CYS A 1 216 ? -5.285 16.200 15.950 1.00 97.12 216 CYS A CA 1
ATOM 1755 C C . CYS A 1 216 ? -4.260 15.375 16.745 1.00 97.12 216 CYS A C 1
ATOM 1757 O O . CYS A 1 216 ? -3.126 15.158 16.322 1.00 97.12 216 CYS A O 1
ATOM 1759 N N . LYS A 1 217 ? -4.670 14.844 17.905 1.00 97.19 217 LYS A N 1
ATOM 1760 C CA . LYS A 1 217 ? -3.846 13.929 18.718 1.00 97.19 217 LYS A CA 1
ATOM 1761 C C . LYS A 1 217 ? -3.928 12.499 18.181 1.00 97.19 217 LYS A C 1
ATOM 1763 O O . LYS A 1 217 ? -4.528 11.630 18.809 1.00 97.19 217 LYS A O 1
ATOM 1768 N N . MET A 1 218 ? -3.339 12.266 17.017 1.00 94.69 218 MET A N 1
ATOM 1769 C CA . MET A 1 218 ? -3.277 10.949 16.385 1.00 94.69 218 MET A CA 1
ATOM 1770 C C . MET A 1 218 ? -1.942 10.734 15.676 1.00 94.69 218 MET A C 1
ATOM 1772 O O . MET A 1 218 ? -1.142 11.655 15.543 1.00 94.69 218 MET A O 1
ATOM 1776 N N . LYS A 1 219 ? -1.695 9.491 15.261 1.00 95.44 219 LYS A N 1
ATOM 1777 C CA . LYS A 1 219 ? -0.556 9.122 14.420 1.00 95.44 219 LYS A CA 1
ATOM 1778 C C . LYS A 1 219 ? -1.093 8.595 13.100 1.00 95.44 219 LYS A C 1
ATOM 1780 O O . LYS A 1 219 ? -2.000 7.764 13.114 1.00 95.44 219 LYS A O 1
ATOM 1785 N N . LEU A 1 220 ? -0.520 9.056 11.996 1.00 94.81 220 LEU A N 1
ATOM 1786 C CA . LEU A 1 220 ? -0.754 8.461 10.688 1.00 94.81 220 LEU A CA 1
ATOM 1787 C C . LEU A 1 220 ? 0.084 7.189 10.546 1.00 94.81 220 LEU A C 1
ATOM 1789 O O . LEU A 1 220 ? 1.169 7.075 11.120 1.00 94.81 220 LEU A O 1
ATOM 1793 N N . ALA A 1 221 ? -0.443 6.226 9.801 1.00 94.38 221 ALA A N 1
ATOM 1794 C CA . ALA A 1 221 ? 0.236 4.982 9.483 1.00 94.38 221 ALA A CA 1
ATOM 1795 C C . ALA A 1 221 ? -0.166 4.531 8.077 1.00 94.38 221 ALA A C 1
ATOM 1797 O O . ALA A 1 221 ? -1.325 4.673 7.689 1.00 94.38 221 ALA A O 1
ATOM 1798 N N . ALA A 1 222 ? 0.782 3.946 7.350 1.00 89.31 222 ALA A N 1
ATOM 1799 C CA . ALA A 1 222 ? 0.557 3.288 6.069 1.00 89.31 222 ALA A CA 1
ATOM 1800 C C . ALA A 1 222 ? 0.795 1.777 6.207 1.00 89.31 222 ALA A C 1
ATOM 1802 O O . ALA A 1 222 ? 1.483 1.321 7.124 1.00 89.31 222 ALA A O 1
ATOM 1803 N N . LYS A 1 223 ? 0.206 0.988 5.305 1.00 86.88 223 LYS A N 1
ATOM 1804 C CA . LYS A 1 223 ? 0.408 -0.464 5.242 1.00 86.88 223 LYS A CA 1
ATOM 1805 C C . LYS A 1 223 ? 1.349 -0.775 4.086 1.00 86.88 223 LYS A C 1
ATOM 1807 O O . LYS A 1 223 ? 1.057 -0.408 2.955 1.00 86.88 223 LYS A O 1
ATOM 1812 N N . VAL A 1 224 ? 2.438 -1.477 4.378 1.00 82.56 224 VAL A N 1
ATOM 1813 C CA . VAL A 1 224 ? 3.389 -1.970 3.376 1.00 82.56 224 VAL A CA 1
ATOM 1814 C C . VAL A 1 224 ? 3.152 -3.466 3.192 1.00 82.56 224 VAL A C 1
ATOM 1816 O O . VAL A 1 224 ? 3.021 -4.194 4.178 1.00 82.56 224 VAL A O 1
ATOM 1819 N N . CYS A 1 225 ? 3.046 -3.914 1.942 1.00 78.62 225 CYS A N 1
ATOM 1820 C CA . CYS A 1 225 ? 2.933 -5.334 1.626 1.00 78.62 225 CYS A CA 1
ATOM 1821 C C . CYS A 1 225 ? 4.307 -6.007 1.736 1.00 78.62 225 CYS A C 1
ATOM 1823 O O . CYS A 1 225 ? 5.312 -5.421 1.339 1.00 78.62 225 CYS A O 1
ATOM 1825 N N . ILE A 1 226 ? 4.341 -7.236 2.250 1.00 65.56 226 ILE A N 1
ATOM 1826 C CA . ILE A 1 226 ? 5.517 -8.106 2.174 1.00 65.56 226 ILE A CA 1
ATOM 1827 C C . ILE A 1 226 ? 5.214 -9.106 1.061 1.00 65.56 226 ILE A C 1
ATOM 1829 O O . ILE A 1 226 ? 4.233 -9.844 1.171 1.00 65.56 226 ILE A O 1
ATOM 1833 N N . ILE A 1 227 ? 6.008 -9.044 -0.009 1.00 65.00 227 ILE A N 1
ATOM 1834 C CA . ILE A 1 227 ? 5.884 -9.860 -1.226 1.00 65.00 227 ILE A CA 1
ATOM 1835 C C . ILE A 1 227 ? 6.845 -11.041 -1.128 1.00 65.00 227 ILE A C 1
ATOM 1837 O O . ILE A 1 227 ? 8.005 -10.803 -0.720 1.00 65.00 227 ILE A O 1
#

Sequence (227 aa):
MVRKAIILFLHTQMMQVPTPLTEKEKMLANYVPVFVRLPLGVITANNRFEKPEELRKQLKQLREAKVDGVMIDVWWGIIEATGDKVDIPIPQWVRDIGVKDPGIFYTNRKGTRDQEYLSMEVDNQPIFKGRTAVQCYDKYLEADFKATAAKTGHPEWELPDDAGEYNDTPDATKFFAEDRTYTTEKGKFFLTWYSDKLIEHADQILDEANQAFLGCKMKLAAKVCII

Foldseek 3Di:
DDDDDDDDPPPPPPPPDPDDDDPVRVVVVVDDAAEAEDDPPCQPLQRDNDPPPVVVVVVVVCVVVVHPYYDYDDDPSSPCVPDDDPDPFDDVLVVVLCVVPVQQFDADPVRDGDRRDGDPVQQPPLSSVRRGPVVVVCVVVQVVLLVVCVVVVRNVQGDDPFCDDDPDDLCRTQLRRPPHDCPDPSNVSNVVSVVVVVVVVVVVVVVVVCVVQPPPPDDDDDDDDDD

Secondary structure (DSSP, 8-state):
----------------PPPPPPHHHHHHHT----EEEPPTTSSBTTTB---HHHHHHHHHHHHHTT--EEE----HHHHGGGS-----PSPHHHHHHHHH-GGGEEE-TT--EEEEEE-GGGTT--TTTS--HHHHHHHHHHHHHHHHHHHTT-TT----S-S--TT--GGGSTTTSTTSGGGSHHHHHHHHHHHHHHHHHHHHHHHHHHHHTTT-S-----PPP--

Radius of gyration: 28.67 Å; chains: 1; bounding box: 57×77×74 Å

InterPro domains:
  IPR001554 Glycoside hydrolase, family 14 [PF01373] (35-85)
  IPR001554 Glycoside hydrolase, family 14 [PF01373] (135-225)
  IPR001554 Glycoside hydrolase, family 14 [PTHR31352] (134-226)
  IPR017853 Glycoside hydrolase superfamily [SSF51445] (27-225)

Organism: NCBI:txid296719